Protein AF-A0A267H692-F1 (afdb_monomer_lite)

Organism: NCBI:txid282301

Radius of gyration: 25.02 Å; chains: 1; bounding box: 49×43×71 Å

pLDDT: mean 72.79, std 19.17, range [30.19, 97.0]

InterPro domains:
  IPR037059 Rel homology domain (RHD), DNA-binding domain superfamily [G3DSA:2.60.40.340] (1-75)

Foldseek 3Di:
DDADDDDLVRVVVVVVVCVVVCVPPQDLVNDPDPPPRDDPVNRQKDKDKDWDWDDDPNDIDTDRIDIDDIDGHPVCPQQWAFDDKPPLEDALQWDKMKTFTPGQDDDDQVFKWKWKWFCQVVDNDIDIDTWRFDDDDRGMTMTTDHRRLVRDAQAKTKIWIFIHTPDPDDPPNPTDTDIHIHHGDDPPPDPDDDDDDDDDDDDDDD

Secondary structure (DSSP, 8-state):
-------HHHHHHHHHHHHHHHTTSPPTTS---------GGGSSEE--EE--EEEETTEEEEPPPEEPPPEE-TT------EEEEE-SEE-TT-EEEEEEE--SSPPPGGGEEEEEEEE-TTSS-EEEEEEEEEEEETTEEEEEEPP-TTT--SS-EEEEEEEEESSPPPTT---PPEEEEEPPPP--------------------

Structure (mmCIF, N/CA/C/O backbone):
data_AF-A0A267H692-F1
#
_entry.id   AF-A0A267H692-F1
#
loop_
_atom_site.group_PDB
_atom_site.id
_atom_site.type_symbol
_atom_site.label_atom_id
_atom_site.label_alt_id
_atom_site.label_comp_id
_atom_site.label_asym_id
_atom_site.label_entity_id
_atom_site.label_seq_id
_atom_site.pdbx_PDB_ins_code
_atom_site.Cartn_x
_atom_site.Cartn_y
_atom_site.Cartn_z
_atom_site.occupancy
_atom_site.B_iso_or_equiv
_atom_site.auth_seq_id
_atom_site.auth_comp_id
_atom_site.auth_asym_id
_atom_site.auth_atom_id
_atom_site.pdbx_PDB_model_num
ATOM 1 N N . LEU A 1 1 ? 20.624 -3.160 -4.029 1.00 38.75 1 LEU A N 1
ATOM 2 C CA . LEU A 1 1 ? 20.091 -1.779 -4.023 1.00 38.75 1 LEU A CA 1
ATOM 3 C C . LEU A 1 1 ? 20.511 -1.115 -5.332 1.00 38.75 1 LEU A C 1
ATOM 5 O O . LEU A 1 1 ? 21.706 -1.084 -5.595 1.00 38.75 1 LEU A O 1
ATOM 9 N N . LEU A 1 2 ? 19.576 -0.657 -6.167 1.00 42.09 2 LEU A N 1
ATOM 10 C CA . LEU A 1 2 ? 19.895 0.156 -7.349 1.00 42.09 2 LEU A CA 1
ATOM 11 C C . LEU A 1 2 ? 19.884 1.625 -6.916 1.00 42.09 2 LEU A C 1
ATOM 13 O O . LEU A 1 2 ? 18.884 2.084 -6.376 1.00 42.09 2 LEU A O 1
ATOM 17 N N . GLN A 1 3 ? 20.992 2.343 -7.097 1.00 43.84 3 GLN A N 1
ATOM 18 C CA . GLN A 1 3 ? 21.096 3.755 -6.728 1.00 43.84 3 GLN A CA 1
ATOM 19 C C . GLN A 1 3 ? 21.284 4.598 -7.990 1.00 43.84 3 GLN A C 1
ATOM 21 O O . GLN A 1 3 ? 22.359 4.610 -8.588 1.00 43.84 3 GLN A O 1
ATOM 26 N N . CYS A 1 4 ? 20.242 5.322 -8.393 1.00 51.75 4 CYS A N 1
ATOM 27 C CA . CYS A 1 4 ? 20.306 6.257 -9.511 1.00 51.75 4 CYS A CA 1
ATOM 28 C C . CYS A 1 4 ? 20.846 7.604 -9.006 1.00 51.75 4 CYS A C 1
ATOM 30 O O . CYS A 1 4 ? 20.108 8.470 -8.547 1.00 51.75 4 CYS A O 1
ATOM 32 N N . LYS A 1 5 ? 22.169 7.790 -9.030 1.00 54.69 5 LYS A N 1
ATOM 33 C CA . LYS A 1 5 ? 22.793 9.111 -8.857 1.00 54.69 5 LYS A CA 1
ATOM 34 C C . LYS A 1 5 ? 23.634 9.423 -10.083 1.00 54.69 5 LYS A C 1
ATOM 36 O O . LYS A 1 5 ? 24.757 8.947 -10.193 1.00 54.69 5 LYS A O 1
ATOM 41 N N . THR A 1 6 ? 23.114 10.259 -10.966 1.00 59.62 6 THR A N 1
ATOM 42 C CA . THR A 1 6 ? 23.888 10.847 -12.058 1.00 59.62 6 THR A CA 1
ATOM 43 C C . THR A 1 6 ? 23.605 12.347 -12.090 1.00 59.62 6 THR A C 1
ATOM 45 O O . THR A 1 6 ? 22.453 12.775 -12.061 1.00 59.62 6 THR A O 1
ATOM 48 N N . SER A 1 7 ? 24.662 13.163 -12.046 1.00 65.62 7 SER A N 1
ATOM 49 C CA . SER A 1 7 ? 24.570 14.606 -12.298 1.00 65.62 7 SER A CA 1
ATOM 50 C C . SER A 1 7 ? 24.053 14.854 -13.721 1.00 65.62 7 SER A C 1
ATOM 52 O O . SER A 1 7 ? 24.128 13.959 -14.561 1.00 65.62 7 SER A O 1
ATOM 54 N N . SER A 1 8 ? 23.552 16.061 -14.017 1.00 66.25 8 SER A N 1
ATOM 55 C CA . SER A 1 8 ? 23.087 16.420 -15.372 1.00 66.25 8 SER A CA 1
ATOM 56 C C . SER A 1 8 ? 24.107 16.046 -16.455 1.00 66.25 8 SER A C 1
ATOM 58 O O . SER A 1 8 ? 23.741 15.473 -17.479 1.00 66.25 8 SER A O 1
ATOM 60 N N . ASP A 1 9 ? 25.391 16.285 -16.188 1.00 69.38 9 ASP A N 1
ATOM 61 C CA . ASP A 1 9 ? 26.483 15.978 -17.114 1.00 69.38 9 ASP A CA 1
ATOM 62 C C . ASP A 1 9 ? 26.710 14.467 -17.265 1.00 69.38 9 ASP A C 1
ATOM 64 O O . ASP A 1 9 ? 26.843 13.968 -18.381 1.00 69.38 9 ASP A O 1
ATOM 68 N N . ALA A 1 10 ? 26.647 13.709 -16.164 1.00 73.94 10 ALA A N 1
ATOM 69 C CA . ALA A 1 10 ? 26.758 12.251 -16.198 1.00 73.94 10 ALA A CA 1
ATOM 70 C C . ALA A 1 10 ? 25.575 11.589 -16.927 1.00 73.94 10 ALA A C 1
ATOM 72 O O . ALA A 1 10 ? 25.735 10.533 -17.535 1.00 73.94 10 ALA A O 1
ATOM 73 N N . ILE A 1 11 ? 24.386 12.201 -16.896 1.00 73.00 11 ILE A N 1
ATOM 74 C CA . ILE A 1 11 ? 23.226 11.738 -17.670 1.00 73.00 11 ILE A CA 1
ATOM 75 C C . ILE A 1 11 ? 23.483 11.923 -19.159 1.00 73.00 11 ILE A C 1
ATOM 77 O O . ILE A 1 11 ? 23.249 10.993 -19.922 1.00 73.00 11 ILE A O 1
ATOM 81 N N . GLN A 1 12 ? 23.983 13.089 -19.579 1.00 72.88 12 GLN A N 1
ATOM 82 C CA . GLN A 1 12 ? 24.306 13.328 -20.989 1.00 72.88 12 GLN A CA 1
ATOM 83 C C . GLN A 1 12 ? 25.402 12.374 -21.478 1.00 72.88 12 GLN A C 1
ATOM 85 O O . GLN A 1 12 ? 25.277 11.799 -22.558 1.00 72.88 12 GLN A O 1
ATOM 90 N N . GLU A 1 13 ? 26.428 12.125 -20.661 1.00 77.69 13 GLU A N 1
ATOM 91 C CA . GLU A 1 13 ? 27.475 11.152 -20.981 1.00 77.69 13 GLU A CA 1
ATOM 92 C C . GLU A 1 13 ? 26.920 9.721 -21.089 1.00 77.69 13 GLU A C 1
ATOM 94 O O . GLU A 1 13 ? 27.241 8.999 -22.033 1.00 77.69 13 GLU A O 1
ATOM 99 N N . ALA A 1 14 ? 26.047 9.310 -20.165 1.00 74.94 14 ALA A N 1
ATOM 100 C CA . ALA A 1 14 ? 25.409 7.995 -20.199 1.00 74.94 14 ALA A CA 1
ATOM 101 C C . ALA A 1 14 ? 24.466 7.830 -21.403 1.00 74.94 14 ALA A C 1
ATOM 103 O O . ALA A 1 14 ? 24.412 6.751 -21.992 1.00 74.94 14 ALA A O 1
ATOM 104 N N . LEU A 1 15 ? 23.751 8.888 -21.796 1.00 73.81 15 LEU A N 1
ATOM 105 C CA . LEU A 1 15 ? 22.909 8.891 -22.995 1.00 73.81 15 LEU A CA 1
ATOM 106 C C . LEU A 1 15 ? 23.745 8.764 -24.262 1.00 73.81 15 LEU A C 1
ATOM 108 O O . LEU A 1 15 ? 23.398 7.960 -25.123 1.00 73.81 15 LEU A O 1
ATOM 112 N N . LYS A 1 16 ? 24.867 9.484 -24.339 1.00 74.12 16 LYS A N 1
ATOM 113 C CA . LYS A 1 16 ? 25.800 9.383 -25.462 1.00 74.12 16 LYS A CA 1
ATOM 114 C C . LYS A 1 16 ? 26.394 7.976 -25.570 1.00 74.12 16 LYS A C 1
ATOM 116 O O . LYS A 1 16 ? 26.331 7.374 -26.635 1.00 74.12 16 LYS A O 1
ATOM 121 N N . LYS A 1 17 ? 26.867 7.401 -24.455 1.00 76.75 17 LYS A N 1
ATOM 122 C CA . LYS A 1 17 ? 27.352 6.007 -24.412 1.00 76.75 17 LYS A CA 1
ATOM 123 C C . LYS A 1 17 ? 26.275 5.013 -24.835 1.00 76.75 17 LYS A C 1
ATOM 125 O O . LYS A 1 17 ? 26.570 4.060 -25.547 1.00 76.75 17 LYS A O 1
ATOM 130 N N . ARG A 1 18 ? 25.026 5.225 -24.408 1.00 72.12 18 ARG A N 1
ATOM 131 C CA . ARG A 1 18 ? 23.893 4.397 -24.829 1.00 72.12 18 ARG A CA 1
ATOM 132 C C . ARG A 1 18 ? 23.657 4.518 -26.330 1.00 72.12 18 ARG A C 1
ATOM 134 O O . ARG A 1 18 ? 23.485 3.494 -26.966 1.00 72.12 18 ARG A O 1
ATOM 141 N N . GLU A 1 19 ? 23.642 5.719 -26.895 1.00 70.19 19 GLU A N 1
ATOM 142 C CA . GLU A 1 19 ? 23.457 5.922 -28.337 1.00 70.19 19 GLU A CA 1
ATOM 143 C C . GLU A 1 19 ? 24.567 5.243 -29.152 1.00 70.19 19 GLU A C 1
ATOM 145 O O . GLU A 1 19 ? 24.272 4.529 -30.106 1.00 70.19 19 GLU A O 1
ATOM 150 N N . GLU A 1 20 ? 25.822 5.371 -28.714 1.00 71.12 20 GLU A N 1
ATOM 151 C CA . GLU A 1 20 ? 26.984 4.710 -29.321 1.00 71.12 20 GLU A CA 1
ATOM 152 C C . GLU A 1 20 ? 26.897 3.174 -29.236 1.00 71.12 20 GLU A C 1
ATOM 154 O O . GLU A 1 20 ? 27.173 2.488 -30.215 1.00 71.12 20 GLU A O 1
ATOM 159 N N . GLN A 1 21 ? 26.470 2.617 -28.096 1.00 66.50 21 GLN A N 1
ATOM 160 C CA . GLN A 1 21 ? 26.324 1.164 -27.902 1.00 66.50 21 GLN A CA 1
ATOM 161 C C . GLN A 1 21 ? 25.075 0.573 -28.565 1.00 66.50 21 GLN A C 1
ATOM 163 O O . GLN A 1 21 ? 25.036 -0.618 -28.866 1.00 66.50 21 GLN A O 1
ATOM 168 N N . VAL A 1 22 ? 24.036 1.386 -28.756 1.00 60.69 22 VAL A N 1
ATOM 169 C CA . VAL A 1 22 ? 22.746 0.985 -29.332 1.00 60.69 22 VAL A CA 1
ATOM 170 C C . VAL A 1 22 ? 22.728 1.197 -30.853 1.00 60.69 22 VAL A C 1
ATOM 172 O O . VAL A 1 22 ? 21.744 0.826 -31.490 1.00 60.69 22 VAL A O 1
ATOM 175 N N . GLN A 1 23 ? 23.813 1.690 -31.475 1.00 47.44 23 GLN A N 1
ATOM 176 C CA . GLN A 1 23 ? 23.996 1.646 -32.933 1.00 47.44 23 GLN A CA 1
ATOM 177 C C . GLN A 1 23 ? 23.889 0.195 -33.445 1.00 47.44 23 GLN A C 1
ATOM 179 O O . GLN A 1 23 ? 24.856 -0.559 -33.457 1.00 47.44 23 GLN A O 1
ATOM 184 N N . GLY A 1 24 ? 22.679 -0.199 -33.852 1.00 47.44 24 GLY A N 1
ATOM 185 C CA . GLY A 1 24 ? 22.343 -1.532 -34.365 1.00 47.44 24 GLY A CA 1
ATOM 186 C C . GLY A 1 24 ? 21.237 -2.266 -33.597 1.00 47.44 24 GLY A C 1
ATOM 187 O O . GLY A 1 24 ? 20.607 -3.156 -34.161 1.00 47.44 24 GLY A O 1
ATOM 188 N N . CYS A 1 25 ? 20.931 -1.872 -32.357 1.00 44.50 25 CYS A N 1
ATOM 189 C CA . CYS A 1 25 ? 19.831 -2.446 -31.581 1.00 44.50 25 CYS A CA 1
ATOM 190 C C . CYS A 1 25 ? 18.626 -1.505 -31.635 1.00 44.50 25 CYS A C 1
ATOM 192 O O . CYS A 1 25 ? 18.684 -0.376 -31.155 1.00 44.50 25 CYS A O 1
ATOM 194 N N . LEU A 1 26 ? 17.515 -1.965 -32.214 1.00 52.31 26 LEU A N 1
ATOM 195 C CA . LEU A 1 26 ? 16.246 -1.240 -32.159 1.00 52.31 26 LEU A CA 1
ATOM 196 C C . LEU A 1 26 ? 15.943 -0.884 -30.699 1.00 52.31 26 LEU A C 1
ATOM 198 O O . LEU A 1 26 ? 15.904 -1.769 -29.840 1.00 52.31 26 LEU A O 1
ATOM 202 N N . LEU A 1 27 ? 15.709 0.404 -30.412 1.00 56.62 27 LEU A N 1
ATOM 203 C CA . LEU A 1 27 ? 15.063 0.779 -29.157 1.00 56.62 27 LEU A CA 1
ATOM 204 C C . LEU A 1 27 ? 13.803 -0.084 -29.029 1.00 56.62 27 LEU A C 1
ATOM 206 O O . LEU A 1 27 ? 13.135 -0.289 -30.043 1.00 56.62 27 LEU A O 1
ATOM 210 N N . PRO A 1 28 ? 13.444 -0.573 -27.833 1.00 55.34 28 PRO A N 1
ATOM 211 C CA . PRO A 1 28 ? 12.366 -1.549 -27.698 1.00 55.34 28 PRO A CA 1
ATOM 212 C C . PRO A 1 28 ? 11.058 -1.133 -28.394 1.00 55.34 28 PRO A C 1
ATOM 214 O O . PRO A 1 28 ? 10.337 -1.965 -28.922 1.00 55.34 28 PRO A O 1
ATOM 217 N N . ASN A 1 29 ? 10.788 0.167 -28.513 1.00 54.69 29 ASN A N 1
ATOM 218 C CA . ASN A 1 29 ? 9.579 0.665 -29.169 1.00 54.69 29 ASN A CA 1
ATOM 219 C C . ASN A 1 29 ? 9.700 0.894 -30.685 1.00 54.69 29 ASN A C 1
ATOM 221 O O . ASN A 1 29 ? 8.766 1.435 -31.266 1.00 54.69 29 ASN A O 1
ATOM 225 N N . GLY A 1 30 ? 10.832 0.584 -31.326 1.00 49.59 30 GLY A N 1
ATOM 226 C CA . GLY A 1 30 ? 11.089 0.830 -32.756 1.00 49.59 30 GLY A CA 1
ATOM 227 C C . GLY A 1 30 ? 11.048 2.305 -33.184 1.00 49.59 30 GLY A C 1
ATOM 228 O O . GLY A 1 30 ? 11.336 2.634 -34.330 1.00 49.59 30 GLY A O 1
ATOM 229 N N . LEU A 1 31 ? 10.698 3.211 -32.271 1.00 47.56 31 LEU A N 1
ATOM 230 C CA . LEU A 1 31 ? 10.626 4.637 -32.508 1.00 47.56 31 LEU A CA 1
ATOM 231 C C . LEU A 1 31 ? 11.992 5.241 -32.197 1.00 47.56 31 LEU A C 1
ATOM 233 O O . LEU A 1 31 ? 12.393 5.314 -31.033 1.00 47.56 31 LEU A O 1
ATOM 237 N N . ASN A 1 32 ? 12.656 5.745 -33.236 1.00 46.66 32 ASN A N 1
ATOM 238 C CA . ASN A 1 32 ? 13.653 6.807 -33.115 1.00 46.66 32 ASN A CA 1
ATOM 239 C C . ASN A 1 32 ? 12.935 8.072 -32.619 1.00 46.66 32 ASN A C 1
ATOM 241 O O . ASN A 1 32 ? 12.723 9.021 -33.372 1.00 46.66 32 ASN A O 1
ATOM 245 N N . GLN A 1 33 ? 12.454 8.065 -31.373 1.00 48.00 33 GLN A N 1
ATOM 246 C CA . GLN A 1 33 ? 11.973 9.294 -30.763 1.00 48.00 33 GLN A CA 1
ATOM 247 C C . GLN A 1 33 ? 13.191 10.196 -30.567 1.00 48.00 33 GLN A C 1
ATOM 249 O O . GLN A 1 33 ? 14.226 9.706 -30.101 1.00 48.00 33 GLN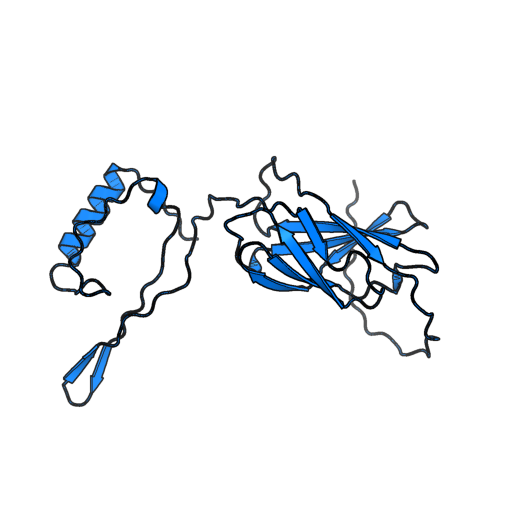 A O 1
ATOM 254 N N . PRO A 1 34 ? 13.102 11.490 -30.924 1.00 49.19 34 PRO A N 1
ATOM 255 C CA . PRO A 1 34 ? 14.180 12.429 -30.648 1.00 49.19 34 PRO A CA 1
ATOM 256 C C . PRO A 1 34 ? 14.528 12.320 -29.169 1.00 49.19 34 PRO A C 1
ATOM 258 O O . PRO A 1 34 ? 13.605 12.250 -28.354 1.00 49.19 34 PRO A O 1
ATOM 261 N N . ALA A 1 35 ? 15.829 12.254 -28.855 1.00 53.31 35 ALA A N 1
ATOM 262 C CA . ALA A 1 35 ? 16.357 12.045 -27.509 1.00 53.31 35 ALA A CA 1
ATOM 263 C C . ALA A 1 35 ? 15.493 12.787 -26.487 1.00 53.31 35 ALA A C 1
ATOM 265 O O . ALA A 1 35 ? 15.532 14.018 -26.386 1.00 53.31 35 ALA A O 1
ATOM 266 N N . GLN A 1 36 ? 14.627 12.039 -25.797 1.00 53.50 36 GLN A N 1
ATOM 267 C CA . GLN A 1 36 ? 13.699 12.624 -24.850 1.00 53.50 36 GLN A CA 1
ATOM 268 C C . GLN A 1 36 ? 14.580 13.303 -23.805 1.00 53.50 36 GLN A C 1
ATOM 270 O O . GLN A 1 36 ? 15.422 12.646 -23.195 1.00 53.50 36 GLN A O 1
ATOM 275 N N . LYS A 1 37 ? 14.486 14.632 -23.671 1.00 54.47 37 LYS A N 1
ATOM 276 C CA . LYS A 1 37 ? 15.356 15.368 -22.748 1.00 54.47 37 LYS A CA 1
ATOM 277 C C . LYS A 1 37 ? 15.066 14.870 -21.333 1.00 54.47 37 LYS A C 1
ATOM 279 O O . LYS A 1 37 ? 14.055 15.239 -20.737 1.00 54.47 37 LYS A O 1
ATOM 284 N N . TYR A 1 38 ? 15.943 14.016 -20.811 1.00 56.78 38 TYR A N 1
ATOM 285 C CA . TYR A 1 38 ? 15.923 13.592 -19.420 1.00 56.78 38 TYR A CA 1
ATOM 286 C C . TYR A 1 38 ? 16.253 14.821 -18.575 1.00 56.78 38 TYR A C 1
ATOM 288 O O . TYR A 1 38 ? 17.401 15.242 -18.476 1.00 56.78 38 TYR A O 1
ATOM 296 N N . ASN A 1 39 ? 15.219 15.460 -18.036 1.00 53.47 39 ASN A N 1
ATOM 297 C CA . ASN A 1 39 ? 15.365 16.505 -17.034 1.00 53.47 39 ASN A CA 1
ATOM 298 C C . ASN A 1 39 ? 15.325 15.862 -15.640 1.00 53.47 39 ASN A C 1
ATOM 300 O O . ASN A 1 39 ? 14.891 14.719 -15.488 1.00 53.47 39 ASN A O 1
ATOM 304 N N . GLY A 1 40 ? 15.757 16.593 -14.609 1.00 53.16 40 GLY A N 1
ATOM 305 C CA . GLY A 1 40 ? 15.825 16.071 -13.238 1.00 53.16 40 GLY A CA 1
ATOM 306 C C . GLY A 1 40 ? 14.511 15.480 -12.698 1.00 53.16 40 GLY A C 1
ATOM 307 O O . GLY A 1 40 ? 14.553 14.695 -11.760 1.00 53.16 40 GLY A O 1
ATOM 308 N N . ARG A 1 41 ? 13.355 15.789 -13.311 1.00 53.94 41 ARG A N 1
ATOM 309 C CA . ARG A 1 41 ? 12.042 15.225 -12.946 1.00 53.94 41 ARG A CA 1
ATOM 310 C C . ARG A 1 41 ? 11.832 13.782 -13.427 1.00 53.94 41 ARG A C 1
ATOM 312 O O . ARG A 1 41 ? 11.019 13.079 -12.845 1.00 53.94 41 ARG A O 1
ATOM 319 N N . ASN A 1 42 ? 12.560 13.326 -14.449 1.00 57.16 42 ASN A N 1
ATOM 320 C CA . ASN A 1 42 ? 12.367 12.007 -15.072 1.00 57.16 42 ASN A CA 1
ATOM 321 C C . ASN A 1 42 ? 13.339 10.926 -14.561 1.00 57.16 42 ASN A C 1
ATOM 323 O O . ASN A 1 42 ? 13.309 9.804 -15.055 1.00 57.16 42 ASN A O 1
ATOM 327 N N . LEU A 1 43 ? 14.213 11.249 -13.602 1.00 69.81 43 LEU A N 1
ATOM 328 C CA . LEU A 1 43 ? 15.221 10.319 -13.064 1.00 69.81 43 LEU A CA 1
ATOM 329 C C . LEU A 1 43 ? 14.777 9.609 -11.785 1.00 69.81 43 LEU A C 1
ATOM 331 O O . LEU A 1 43 ? 15.434 8.667 -11.355 1.00 69.81 43 LEU A O 1
ATOM 335 N N . GLY A 1 44 ? 13.678 10.061 -11.178 1.00 66.31 44 GLY A N 1
ATOM 336 C CA . GLY A 1 44 ? 13.127 9.467 -9.959 1.00 66.31 44 GLY A CA 1
ATOM 337 C C . GLY A 1 44 ? 12.433 8.125 -10.193 1.00 66.31 44 GLY A C 1
ATOM 338 O O . GLY A 1 44 ? 11.936 7.530 -9.246 1.00 66.31 44 GLY A O 1
ATOM 339 N N . SER A 1 45 ? 12.363 7.638 -11.438 1.00 71.75 45 SER A N 1
ATOM 340 C CA . SER A 1 45 ? 11.801 6.322 -11.732 1.00 71.75 45 SER A CA 1
ATOM 341 C C . SER A 1 45 ? 12.323 5.714 -13.032 1.00 71.75 45 SER A C 1
ATOM 343 O O . SER A 1 45 ? 12.765 6.420 -13.937 1.00 71.75 45 SER A O 1
ATOM 345 N N . ILE A 1 46 ? 12.239 4.388 -13.129 1.00 76.38 46 ILE A N 1
ATOM 346 C CA . ILE A 1 46 ? 12.583 3.594 -14.309 1.00 76.38 46 ILE A CA 1
ATOM 347 C C . ILE A 1 46 ? 11.508 2.532 -14.577 1.00 76.38 46 ILE A C 1
ATOM 349 O O . ILE A 1 46 ? 10.688 2.211 -13.718 1.00 76.38 46 ILE A O 1
ATOM 353 N N . ARG A 1 47 ? 11.533 1.946 -15.775 1.00 79.06 47 ARG A N 1
ATOM 354 C CA . ARG A 1 47 ? 10.879 0.668 -16.084 1.00 79.06 47 ARG A CA 1
ATOM 355 C C . ARG A 1 47 ? 11.916 -0.261 -16.690 1.00 79.06 47 ARG A C 1
ATOM 357 O O . ARG A 1 47 ? 12.758 0.187 -17.468 1.00 79.06 47 ARG A O 1
ATOM 364 N N . LEU A 1 48 ? 11.838 -1.541 -16.358 1.00 82.56 48 LEU A N 1
ATOM 365 C CA . LEU A 1 48 ? 12.600 -2.571 -17.046 1.00 82.56 48 LEU A CA 1
ATOM 366 C C . LEU A 1 48 ? 11.883 -2.928 -18.345 1.00 82.56 48 LEU A C 1
ATOM 368 O O . LEU A 1 48 ? 10.651 -2.957 -18.395 1.00 82.56 48 LEU A O 1
ATOM 372 N N . VAL A 1 49 ? 12.666 -3.191 -19.388 1.00 82.88 49 VAL A N 1
ATOM 373 C CA . VAL A 1 49 ? 12.154 -3.653 -20.676 1.00 82.88 49 VAL A CA 1
ATOM 374 C C . VAL A 1 49 ? 12.746 -5.018 -20.968 1.00 82.88 49 VAL A C 1
ATOM 376 O O . VAL A 1 49 ? 13.965 -5.179 -20.973 1.00 82.88 49 VAL A O 1
ATOM 379 N N . PHE A 1 50 ? 11.879 -5.993 -21.209 1.00 83.00 50 PHE A N 1
ATOM 380 C CA . PHE A 1 50 ? 12.251 -7.358 -21.541 1.00 83.00 50 PHE A CA 1
ATOM 381 C C . PHE A 1 50 ? 12.079 -7.554 -23.044 1.00 83.00 50 PHE A C 1
ATOM 383 O O . PHE A 1 50 ? 10.955 -7.581 -23.545 1.00 83.00 50 PHE A O 1
ATOM 390 N N . GLN A 1 51 ? 13.198 -7.667 -23.757 1.00 81.38 51 GLN A N 1
ATOM 391 C CA . GLN A 1 51 ? 13.232 -8.000 -25.176 1.00 81.38 51 GLN A CA 1
ATOM 392 C C . GLN A 1 51 ? 13.677 -9.451 -25.316 1.00 81.38 51 GLN A C 1
ATOM 394 O O . GLN A 1 51 ? 14.813 -9.799 -24.996 1.00 81.38 51 GLN A O 1
ATOM 399 N N . LEU A 1 52 ? 12.756 -10.303 -25.754 1.00 84.75 52 LEU A N 1
ATOM 400 C CA . LEU A 1 52 ? 12.994 -11.730 -25.911 1.00 84.75 52 LEU A CA 1
ATOM 401 C C . LEU A 1 52 ? 13.187 -12.041 -27.391 1.00 84.75 52 LEU A C 1
ATOM 403 O O . LEU A 1 52 ? 12.429 -11.569 -28.240 1.00 84.75 52 LEU A O 1
ATOM 407 N N . SER A 1 53 ? 14.194 -12.852 -27.689 1.00 86.62 53 SER A N 1
ATOM 408 C CA . SER A 1 53 ? 14.384 -13.425 -29.016 1.00 86.62 53 SER A CA 1
ATOM 409 C C . SER A 1 53 ? 14.651 -14.915 -28.894 1.00 86.62 53 SER A C 1
ATOM 411 O O . SER A 1 53 ? 15.212 -15.366 -27.893 1.00 86.62 53 SER A O 1
ATOM 413 N N . PHE A 1 54 ? 14.199 -15.675 -29.881 1.00 89.06 54 PHE A N 1
ATOM 414 C CA . PHE A 1 54 ? 14.430 -17.110 -29.964 1.00 89.06 54 PHE A CA 1
ATOM 415 C C . PHE A 1 54 ? 14.719 -17.496 -31.407 1.00 89.06 54 PHE A C 1
ATOM 417 O O . PHE A 1 54 ? 14.239 -16.847 -32.335 1.00 89.06 54 PHE A O 1
ATOM 424 N N . SER A 1 55 ? 15.494 -18.558 -31.589 1.00 91.75 55 SER A N 1
ATOM 425 C CA . SER A 1 55 ? 15.795 -19.083 -32.914 1.00 91.75 55 SER A CA 1
ATOM 426 C C . SER A 1 55 ? 15.026 -20.373 -33.145 1.00 91.75 55 SER A C 1
ATOM 428 O O . SER A 1 55 ? 15.094 -21.274 -32.311 1.00 91.75 55 SER A O 1
ATOM 430 N N . ASP A 1 56 ? 14.333 -20.472 -34.273 1.00 90.44 56 ASP A N 1
ATOM 431 C CA . ASP A 1 56 ? 13.682 -21.702 -34.722 1.00 90.44 56 ASP A CA 1
ATOM 432 C C . ASP A 1 56 ? 13.985 -21.935 -36.205 1.00 90.44 56 ASP A C 1
ATOM 434 O O . ASP A 1 56 ? 13.921 -21.015 -37.019 1.00 90.44 56 ASP A O 1
ATOM 438 N N . ASN A 1 57 ? 14.385 -23.159 -36.555 1.00 87.56 57 ASN A N 1
ATOM 439 C CA . ASN A 1 57 ? 14.736 -23.566 -37.923 1.00 87.56 57 ASN A CA 1
ATOM 440 C C . ASN A 1 57 ? 15.688 -22.602 -38.667 1.00 87.56 57 ASN A C 1
ATOM 442 O O . ASN A 1 57 ? 15.559 -22.385 -39.869 1.00 87.56 57 ASN A O 1
ATOM 446 N N . GLY A 1 58 ? 16.649 -22.010 -37.951 1.00 87.00 58 GLY A N 1
ATOM 447 C CA . GLY A 1 58 ? 17.616 -21.060 -38.516 1.00 87.00 58 GLY A CA 1
ATOM 448 C C . GLY A 1 58 ? 17.101 -19.623 -38.674 1.00 87.00 58 GLY A C 1
ATOM 449 O O . GLY A 1 58 ? 17.869 -18.752 -39.079 1.00 87.00 58 GLY A O 1
ATOM 450 N N . TYR A 1 59 ? 15.847 -19.348 -38.311 1.00 84.12 59 TYR A N 1
ATOM 451 C CA . TYR A 1 59 ? 15.275 -18.005 -38.263 1.00 84.12 59 TYR A CA 1
ATOM 452 C C . TYR A 1 59 ? 15.337 -17.439 -36.848 1.00 84.12 59 TYR A C 1
ATOM 454 O O . TYR A 1 59 ? 15.074 -18.145 -35.879 1.00 84.12 59 TYR A O 1
ATOM 462 N N . CYS A 1 60 ? 15.663 -16.150 -36.730 1.00 87.06 60 CYS A N 1
ATOM 463 C CA . CYS A 1 60 ? 15.607 -15.423 -35.465 1.00 87.06 60 CYS A CA 1
ATOM 464 C C . CYS A 1 60 ? 14.260 -14.705 -35.347 1.00 87.06 60 CYS A C 1
ATOM 466 O O . CYS A 1 60 ? 13.908 -13.873 -36.187 1.00 87.06 60 CYS A O 1
ATOM 468 N N . HIS A 1 61 ? 13.516 -15.018 -34.297 1.00 83.56 61 HIS A N 1
ATOM 469 C CA . HIS A 1 61 ? 12.241 -14.408 -33.968 1.00 83.56 61 HIS A CA 1
ATOM 470 C C . HIS A 1 61 ? 12.428 -13.419 -32.824 1.00 83.56 61 HIS A C 1
ATOM 472 O O . HIS A 1 61 ? 13.032 -13.740 -31.802 1.00 83.56 61 HIS A O 1
ATOM 478 N N . TYR A 1 62 ? 11.858 -12.226 -32.974 1.00 83.31 62 TYR A N 1
ATOM 479 C CA . TYR A 1 62 ? 11.866 -11.185 -31.952 1.00 83.31 62 TYR A CA 1
ATOM 480 C C . TYR A 1 62 ? 10.450 -11.002 -31.422 1.00 83.31 62 TYR A C 1
ATOM 482 O O . TYR A 1 62 ? 9.528 -10.706 -32.184 1.00 83.31 62 TYR A O 1
ATOM 490 N N . LEU A 1 63 ? 10.270 -11.188 -30.118 1.00 83.12 63 LEU A N 1
ATOM 491 C CA . LEU A 1 63 ? 8.998 -10.919 -29.464 1.00 83.12 63 LEU A CA 1
ATOM 492 C C . LEU A 1 63 ? 8.838 -9.422 -29.206 1.00 83.12 63 LEU A C 1
ATOM 494 O O . LEU A 1 63 ? 9.815 -8.681 -29.066 1.00 83.12 63 LEU A O 1
ATOM 498 N N . GLN A 1 64 ? 7.581 -8.986 -29.115 1.00 79.44 64 GLN A N 1
ATOM 499 C CA . GLN A 1 64 ? 7.277 -7.626 -28.688 1.00 79.44 64 GLN A CA 1
ATOM 500 C C . GLN A 1 64 ? 7.834 -7.383 -27.275 1.00 79.44 64 GLN A C 1
ATOM 502 O O . GLN A 1 64 ? 7.724 -8.265 -26.418 1.00 79.44 64 GLN A O 1
ATOM 507 N N . PRO A 1 65 ? 8.427 -6.207 -27.010 1.00 81.19 65 PRO A N 1
ATOM 508 C CA . PRO A 1 65 ? 8.975 -5.920 -25.698 1.00 81.19 65 PRO A CA 1
ATOM 509 C C . PRO A 1 65 ? 7.891 -5.807 -24.632 1.00 81.19 65 PRO A C 1
ATOM 511 O O . PRO A 1 65 ? 6.837 -5.206 -24.841 1.00 81.19 65 PRO A O 1
ATOM 514 N N . ILE A 1 66 ? 8.202 -6.342 -23.455 1.00 82.81 66 ILE A N 1
ATOM 515 C CA . ILE A 1 66 ? 7.336 -6.300 -22.278 1.00 82.81 66 ILE A CA 1
ATOM 516 C C . ILE A 1 66 ? 7.929 -5.313 -21.275 1.00 82.81 66 ILE A C 1
ATOM 518 O O . ILE A 1 66 ? 9.129 -5.338 -21.000 1.00 82.81 66 ILE A O 1
ATOM 522 N N . PHE A 1 67 ? 7.088 -4.447 -20.718 1.00 81.94 67 PHE A N 1
ATOM 523 C CA . PHE A 1 67 ? 7.489 -3.446 -19.732 1.00 81.94 67 PHE A CA 1
ATOM 524 C C . PHE A 1 67 ? 7.121 -3.898 -18.324 1.00 81.94 67 PHE A C 1
ATOM 526 O O . PHE A 1 67 ? 6.010 -4.375 -18.100 1.00 81.94 67 PHE A O 1
ATOM 533 N N . SER A 1 68 ? 8.022 -3.687 -17.365 1.00 82.00 68 SER A N 1
ATOM 534 C CA . SER A 1 68 ? 7.676 -3.804 -15.950 1.00 82.00 68 SER A CA 1
ATOM 535 C C . SER A 1 68 ? 6.766 -2.659 -15.494 1.00 82.00 68 SER A C 1
ATOM 537 O O . SER A 1 68 ? 6.624 -1.620 -16.160 1.00 82.00 68 SER A O 1
ATOM 539 N N . ASP A 1 69 ? 6.234 -2.812 -14.284 1.00 77.69 69 ASP A N 1
ATOM 540 C CA . ASP A 1 69 ? 5.731 -1.691 -13.497 1.00 77.69 69 ASP A CA 1
ATOM 541 C C . ASP A 1 69 ? 6.826 -0.637 -13.250 1.00 77.69 69 ASP A C 1
ATOM 543 O O . ASP A 1 69 ? 8.023 -0.888 -13.437 1.00 77.69 69 ASP A O 1
ATOM 547 N N . VAL A 1 70 ? 6.404 0.573 -12.874 1.00 76.06 70 VAL A N 1
ATOM 548 C CA . VAL A 1 70 ? 7.312 1.688 -12.566 1.00 76.06 70 VAL A CA 1
ATOM 549 C C . VAL A 1 70 ? 8.061 1.397 -11.268 1.00 76.06 70 VAL A C 1
ATOM 551 O O . VAL A 1 70 ? 7.440 1.131 -10.243 1.00 76.06 70 VAL A O 1
ATOM 554 N N . ILE A 1 71 ? 9.386 1.511 -11.309 1.00 75.31 71 ILE A N 1
ATOM 555 C CA . ILE A 1 71 ? 10.281 1.383 -10.158 1.00 75.31 71 ILE A CA 1
ATOM 556 C C . ILE A 1 71 ? 10.772 2.784 -9.804 1.00 75.31 71 ILE A C 1
ATOM 558 O O . ILE A 1 71 ? 11.403 3.429 -10.637 1.00 75.31 71 ILE A O 1
ATOM 562 N N . ALA A 1 72 ? 10.474 3.267 -8.601 1.00 71.75 72 ALA A N 1
ATOM 563 C CA . ALA A 1 72 ? 10.892 4.591 -8.138 1.00 71.75 72 ALA A CA 1
ATOM 564 C C . ALA A 1 72 ? 12.257 4.555 -7.420 1.00 71.75 72 ALA A C 1
ATOM 566 O O . ALA A 1 72 ? 12.661 3.513 -6.903 1.00 71.75 72 ALA A O 1
ATOM 567 N N . ASP A 1 73 ? 12.967 5.687 -7.385 1.00 67.44 73 ASP A N 1
ATOM 568 C CA . ASP A 1 73 ? 14.172 5.866 -6.564 1.00 67.44 73 ASP A CA 1
ATOM 569 C C . ASP A 1 73 ? 13.801 5.812 -5.072 1.00 67.44 73 ASP A C 1
ATOM 571 O O . ASP A 1 73 ? 12.864 6.468 -4.619 1.00 67.44 73 ASP A O 1
ATOM 575 N N . ILE A 1 74 ? 14.588 5.065 -4.294 1.00 60.25 74 ILE A N 1
ATOM 576 C CA . ILE A 1 74 ? 14.417 4.875 -2.848 1.00 60.25 74 ILE A CA 1
ATOM 577 C C . ILE A 1 74 ? 14.534 6.183 -2.050 1.00 60.25 74 ILE A C 1
ATOM 579 O O . ILE A 1 74 ? 14.102 6.253 -0.903 1.00 60.25 74 ILE A O 1
ATOM 583 N N . LYS A 1 75 ? 15.135 7.228 -2.633 1.00 57.28 75 LYS A N 1
ATOM 584 C CA . LYS A 1 75 ? 15.238 8.544 -1.987 1.00 57.28 75 LYS A CA 1
ATOM 585 C C . LYS A 1 75 ? 13.909 9.276 -1.859 1.00 57.28 75 LYS A C 1
ATOM 587 O O . LYS A 1 75 ? 13.813 10.183 -1.035 1.00 57.28 75 LYS A O 1
ATOM 592 N N . GLU A 1 76 ? 12.904 8.919 -2.651 1.00 55.91 76 GLU A N 1
ATOM 593 C CA . GLU A 1 76 ? 11.556 9.429 -2.439 1.00 55.91 76 GLU A CA 1
ATOM 594 C C . GLU A 1 76 ? 10.904 8.606 -1.326 1.00 55.91 76 GLU A C 1
ATOM 596 O O . GLU A 1 76 ? 10.159 7.663 -1.583 1.00 55.91 76 GLU A O 1
ATOM 601 N N . VAL A 1 77 ? 11.188 8.951 -0.067 1.00 56.25 77 VAL A N 1
ATOM 602 C CA . VAL A 1 77 ? 10.364 8.487 1.056 1.00 56.25 77 VAL A CA 1
ATOM 603 C C . VAL A 1 77 ? 8.962 9.045 0.826 1.00 56.25 77 VAL A C 1
ATOM 605 O O . VAL A 1 77 ? 8.697 10.230 1.032 1.00 56.25 77 VAL A O 1
ATOM 608 N N . ARG A 1 78 ? 8.061 8.205 0.318 1.00 67.19 78 ARG A N 1
ATOM 609 C CA . ARG A 1 78 ? 6.693 8.602 -0.024 1.00 67.19 78 ARG A CA 1
ATOM 610 C C . ARG A 1 78 ? 5.849 8.634 1.236 1.00 67.19 78 ARG A C 1
ATOM 612 O O . ARG A 1 78 ? 5.132 7.680 1.480 1.00 67.19 78 ARG A O 1
ATOM 619 N N . VAL A 1 79 ? 5.917 9.682 2.048 1.00 72.75 79 VAL A N 1
ATOM 620 C CA . VAL A 1 79 ? 5.096 9.784 3.273 1.00 72.75 79 VAL A CA 1
ATOM 621 C C . VAL A 1 79 ? 3.625 9.511 2.945 1.00 72.75 79 VAL A C 1
ATOM 623 O O . VAL A 1 79 ? 3.072 10.195 2.091 1.00 72.75 79 VAL A O 1
ATOM 626 N N . ILE A 1 80 ? 3.000 8.509 3.574 1.00 82.00 80 ILE A N 1
ATOM 627 C CA . ILE A 1 80 ? 1.575 8.202 3.370 1.00 82.00 80 ILE A CA 1
ATOM 628 C C . ILE A 1 80 ? 0.750 9.078 4.310 1.00 82.00 80 ILE A C 1
ATOM 630 O O . ILE A 1 80 ? 1.047 9.150 5.500 1.00 82.00 80 ILE A O 1
ATOM 634 N N . TYR A 1 81 ? -0.312 9.680 3.784 1.00 86.19 81 TYR A N 1
ATOM 635 C CA . TYR A 1 81 ? -1.261 10.513 4.515 1.00 86.19 81 TYR A CA 1
ATOM 636 C C . TYR A 1 81 ? -2.647 9.858 4.492 1.00 86.19 81 TYR A C 1
ATOM 638 O O . TYR A 1 81 ? -3.428 10.092 3.562 1.00 86.19 81 TYR A O 1
ATOM 646 N N . PRO A 1 82 ? -2.958 8.992 5.474 1.00 90.50 82 PRO A N 1
ATOM 647 C CA . PRO A 1 82 ? -4.295 8.443 5.648 1.00 90.50 82 PRO A CA 1
ATOM 648 C C . PRO A 1 82 ? -5.285 9.556 6.003 1.00 90.50 82 PRO A C 1
ATOM 650 O O . PRO A 1 82 ? -5.052 10.325 6.932 1.00 90.50 82 PRO A O 1
ATOM 653 N N . GLU A 1 83 ? -6.401 9.622 5.286 1.00 92.12 83 GLU A N 1
ATOM 654 C CA . GLU A 1 83 ? -7.427 10.656 5.466 1.00 92.12 83 GLU A CA 1
ATOM 655 C C . GLU A 1 83 ? -8.701 10.086 6.088 1.00 92.12 83 GLU A C 1
ATOM 657 O O . GLU A 1 83 ? -9.281 10.668 7.002 1.00 92.12 83 GLU A O 1
ATOM 662 N N . SER A 1 84 ? -9.138 8.919 5.613 1.00 93.62 84 SER A N 1
ATOM 663 C CA . SER A 1 84 ? -10.344 8.269 6.114 1.00 93.62 84 SER A CA 1
ATOM 664 C C . SER A 1 84 ? -10.285 6.757 5.943 1.00 93.62 84 SER A C 1
ATOM 666 O O . SER A 1 84 ? -9.458 6.222 5.204 1.00 93.62 84 SER A O 1
ATOM 668 N N . LEU A 1 85 ? -11.170 6.058 6.649 1.00 95.06 85 LEU A N 1
ATOM 669 C CA . LEU A 1 85 ? -11.356 4.621 6.512 1.00 95.06 85 LEU A CA 1
ATOM 670 C C . LEU A 1 85 ? -12.841 4.265 6.415 1.00 95.06 85 LEU A C 1
ATOM 672 O O . LEU A 1 85 ? -13.698 4.990 6.926 1.00 95.06 85 LEU A O 1
ATOM 676 N N . ASN A 1 86 ? -13.134 3.157 5.739 1.00 95.00 86 ASN A N 1
ATOM 677 C CA . ASN A 1 86 ? -14.479 2.620 5.567 1.00 95.00 86 ASN A CA 1
ATOM 678 C C . ASN A 1 86 ? -14.455 1.080 5.648 1.00 95.00 86 ASN A C 1
ATOM 680 O O . ASN A 1 86 ? -13.706 0.466 4.883 1.00 95.00 86 ASN A O 1
ATOM 684 N N . PRO A 1 87 ? -15.276 0.448 6.503 1.00 95.25 87 PRO A N 1
ATOM 685 C CA . PRO A 1 87 ? -16.137 1.057 7.527 1.00 95.25 87 PRO A CA 1
ATOM 686 C C . PRO A 1 87 ? -15.353 1.657 8.708 1.00 95.25 87 PRO A C 1
ATOM 688 O O . PRO A 1 87 ? -14.226 1.255 8.982 1.00 95.25 87 PRO A O 1
ATOM 691 N N . GLN A 1 88 ? -15.965 2.611 9.424 1.00 93.62 88 GLN A N 1
ATOM 692 C CA . GLN A 1 88 ? -15.420 3.194 10.669 1.00 93.62 88 GLN A CA 1
ATOM 693 C C . GLN A 1 88 ? -15.650 2.329 11.910 1.00 93.62 88 GLN A C 1
ATOM 695 O O . GLN A 1 88 ? -15.065 2.568 12.971 1.00 93.62 88 GLN A O 1
ATOM 700 N N . GLU A 1 89 ? -16.493 1.315 11.768 1.00 93.06 89 GLU A N 1
ATOM 701 C CA . GLU A 1 89 ? -16.855 0.379 12.816 1.00 93.06 89 GLU A CA 1
ATOM 702 C C . GLU A 1 89 ? -16.789 -1.037 12.247 1.00 93.06 89 GLU A C 1
ATOM 704 O O . GLU A 1 89 ? -17.235 -1.281 11.125 1.00 93.06 89 GLU A O 1
ATOM 709 N N . ILE A 1 90 ? -16.210 -1.968 12.998 1.00 93.56 90 ILE A N 1
ATOM 710 C CA . ILE A 1 90 ? -16.046 -3.353 12.560 1.00 93.56 90 ILE A CA 1
ATOM 711 C C . ILE A 1 90 ? -16.231 -4.316 13.728 1.00 93.56 90 ILE A C 1
ATOM 713 O O . ILE A 1 90 ? -16.061 -3.956 14.893 1.00 93.56 90 ILE A O 1
ATOM 717 N N . ALA A 1 91 ? -16.607 -5.554 13.426 1.00 91.38 91 ALA A N 1
ATOM 718 C CA . ALA A 1 91 ? -16.712 -6.590 14.437 1.00 91.38 91 ALA A CA 1
ATOM 719 C C . ALA A 1 91 ? -15.313 -7.019 14.945 1.00 91.38 91 ALA A C 1
ATOM 721 O O . ALA A 1 91 ? -14.329 -6.929 14.204 1.00 91.38 91 ALA A O 1
ATOM 722 N N . PRO A 1 92 ? -15.188 -7.511 16.194 1.00 90.38 92 PRO A N 1
ATOM 723 C CA . PRO A 1 92 ? -13.891 -7.887 16.771 1.00 90.38 92 PRO A CA 1
ATOM 724 C C . PRO A 1 92 ? -13.210 -9.061 16.073 1.00 90.38 92 PRO A C 1
ATOM 726 O O . PRO A 1 92 ? -11.993 -9.181 16.142 1.00 90.38 92 PRO A O 1
ATOM 729 N N . ASN A 1 93 ? -13.979 -9.910 15.388 1.00 90.06 93 ASN A N 1
ATOM 730 C CA . ASN A 1 93 ? -13.462 -11.019 14.583 1.00 90.06 93 ASN A CA 1
ATOM 731 C C . ASN A 1 93 ? -12.804 -10.554 13.267 1.00 90.06 93 ASN A C 1
ATOM 733 O O . ASN A 1 93 ? -12.353 -11.387 12.480 1.00 90.06 93 ASN A O 1
ATOM 737 N N . GLY A 1 94 ? -12.746 -9.242 13.027 1.00 88.69 94 GLY A N 1
ATOM 738 C CA . GLY A 1 94 ? -12.101 -8.639 11.874 1.00 88.69 94 GLY A CA 1
ATOM 739 C C . GLY A 1 94 ? -13.031 -8.504 10.669 1.00 88.69 94 GLY A C 1
ATOM 740 O O . GLY A 1 94 ? -14.252 -8.410 10.784 1.00 88.69 94 GLY A O 1
ATOM 741 N N . GLY A 1 95 ? -12.421 -8.442 9.490 1.00 92.44 95 GLY A N 1
ATOM 742 C CA . GLY A 1 95 ? -13.089 -8.186 8.215 1.00 92.44 95 GLY A CA 1
ATOM 743 C C . GLY A 1 95 ? -12.219 -7.311 7.321 1.00 92.44 95 GLY A C 1
ATOM 744 O O . GLY A 1 95 ? -11.022 -7.169 7.569 1.00 92.44 95 GLY A O 1
ATOM 745 N N . GLU A 1 96 ? -12.791 -6.736 6.271 1.00 96.62 96 GLU A N 1
ATOM 746 C CA . GLU A 1 96 ? -12.048 -5.873 5.351 1.00 96.62 96 GLU A CA 1
ATOM 747 C C . GLU A 1 96 ? -12.392 -4.403 5.570 1.00 96.62 96 GLU A C 1
ATOM 749 O O . GLU A 1 96 ? -13.557 -4.038 5.719 1.00 96.62 96 GLU A O 1
ATOM 754 N N . ILE A 1 97 ? -11.357 -3.565 5.566 1.00 96.75 97 ILE A N 1
ATOM 755 C CA . ILE A 1 97 ? -11.482 -2.111 5.553 1.00 96.75 97 ILE A CA 1
ATOM 756 C C . ILE A 1 97 ? -10.724 -1.537 4.360 1.00 96.75 97 ILE A C 1
ATOM 758 O O . ILE A 1 97 ? -9.719 -2.088 3.896 1.00 96.75 97 ILE A O 1
ATOM 762 N N . ALA A 1 98 ? -11.194 -0.389 3.898 1.00 96.75 98 ALA A N 1
ATOM 763 C CA . ALA A 1 98 ? -10.512 0.451 2.937 1.00 96.75 98 ALA A CA 1
ATOM 764 C C . ALA A 1 98 ? -9.988 1.704 3.643 1.00 96.75 98 ALA A C 1
ATOM 766 O O . ALA A 1 98 ? -10.726 2.344 4.386 1.00 96.75 98 ALA A O 1
ATOM 767 N N . ILE A 1 99 ? -8.728 2.053 3.402 1.00 95.69 99 ILE A N 1
ATOM 768 C CA . ILE A 1 99 ? -8.099 3.287 3.879 1.00 95.69 99 ILE A CA 1
ATOM 769 C C . ILE A 1 99 ? -7.866 4.182 2.667 1.00 95.69 99 ILE A C 1
ATOM 771 O O . ILE A 1 99 ? -7.179 3.775 1.728 1.00 95.69 99 ILE A O 1
ATOM 775 N N . TYR A 1 100 ? -8.437 5.381 2.695 1.00 94.25 100 TYR A N 1
ATOM 776 C CA . TYR A 1 100 ? -8.227 6.415 1.689 1.00 94.25 100 TYR A CA 1
ATOM 777 C C . TYR A 1 100 ? -7.036 7.287 2.087 1.00 94.25 100 TYR A C 1
ATOM 779 O O . TYR A 1 100 ? -6.917 7.704 3.242 1.00 94.25 100 TYR A O 1
ATOM 787 N N . CYS A 1 101 ? -6.159 7.561 1.127 1.00 90.44 101 CYS A N 1
ATOM 788 C CA . CYS A 1 101 ? -4.951 8.358 1.300 1.00 90.44 101 CYS A CA 1
ATOM 789 C C . CYS A 1 101 ? -4.913 9.493 0.271 1.00 90.44 101 CYS A C 1
ATOM 791 O O . CYS A 1 101 ? -5.236 9.280 -0.897 1.00 90.44 101 CYS A O 1
ATOM 793 N N . THR A 1 102 ? -4.440 10.677 0.663 1.00 85.44 102 THR A N 1
ATOM 794 C CA . THR A 1 102 ? -4.336 11.840 -0.247 1.00 85.44 102 THR A CA 1
ATOM 795 C C . THR A 1 102 ? -3.164 11.741 -1.231 1.00 85.44 102 THR A C 1
ATOM 797 O O . THR A 1 102 ? -3.061 12.519 -2.180 1.00 85.44 102 THR A O 1
ATOM 800 N N . ASN A 1 103 ? -2.280 10.760 -1.048 1.00 77.38 10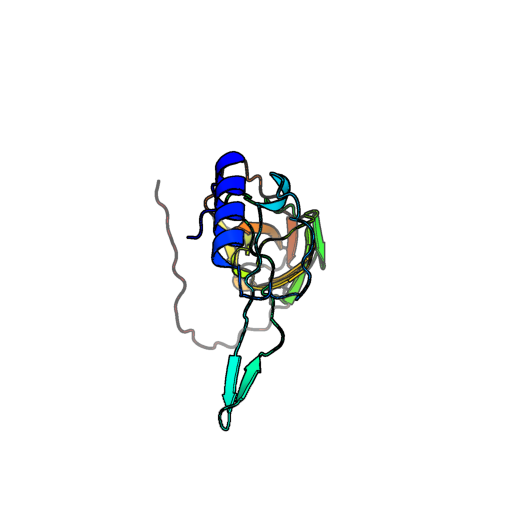3 ASN A N 1
ATOM 801 C CA . ASN A 1 103 ? -1.119 10.518 -1.898 1.00 77.38 103 ASN A CA 1
ATOM 802 C C . ASN A 1 103 ? -1.496 10.254 -3.352 1.00 77.38 103 ASN A C 1
ATOM 804 O O . ASN A 1 103 ? -2.255 9.336 -3.635 1.00 77.38 103 ASN A O 1
ATOM 808 N N . SER A 1 104 ? -0.883 10.979 -4.289 1.00 64.94 104 SER A N 1
ATOM 809 C CA . SER A 1 104 ? -1.023 10.722 -5.729 1.00 64.94 104 SER A CA 1
ATOM 810 C C . SER A 1 104 ? -0.223 9.516 -6.221 1.00 64.94 104 SER A C 1
ATOM 812 O O . SER A 1 104 ? -0.562 8.924 -7.247 1.00 64.94 104 SER A O 1
ATOM 814 N N . GLN A 1 105 ? 0.826 9.136 -5.490 1.00 71.19 105 GLN A N 1
ATOM 815 C CA . GLN A 1 105 ? 1.659 7.977 -5.784 1.00 71.19 105 GLN A CA 1
ATOM 816 C C . GLN A 1 105 ? 1.886 7.163 -4.513 1.00 71.19 105 GLN A C 1
ATOM 818 O O . GLN A 1 105 ? 2.591 7.598 -3.604 1.00 71.19 105 GLN A O 1
ATOM 823 N N . MET A 1 106 ? 1.294 5.972 -4.461 1.00 77.50 106 MET A N 1
ATOM 824 C CA . MET A 1 106 ? 1.455 5.059 -3.329 1.00 77.50 106 MET A CA 1
ATOM 825 C C . MET A 1 106 ? 2.717 4.201 -3.484 1.00 77.50 106 MET A C 1
ATOM 827 O O . MET A 1 106 ? 3.121 3.915 -4.618 1.00 77.50 106 MET A O 1
ATOM 831 N N . PRO A 1 107 ? 3.350 3.792 -2.372 1.00 77.00 107 PRO A N 1
ATOM 832 C CA . PRO A 1 107 ? 4.352 2.730 -2.381 1.00 77.00 107 PRO A CA 1
ATOM 833 C C . PRO A 1 107 ? 3.768 1.397 -2.855 1.00 77.00 107 PRO A C 1
ATOM 835 O O . PRO A 1 107 ? 2.545 1.222 -2.928 1.00 77.00 107 PRO A O 1
ATOM 838 N N . ILE A 1 108 ? 4.648 0.436 -3.136 1.00 79.75 108 ILE A N 1
ATOM 839 C CA . ILE A 1 108 ? 4.216 -0.938 -3.399 1.00 79.75 108 ILE A CA 1
ATOM 840 C C . ILE A 1 108 ? 3.689 -1.587 -2.116 1.00 79.75 108 ILE A C 1
ATOM 842 O O . ILE A 1 108 ? 4.013 -1.187 -0.998 1.00 79.75 108 ILE A O 1
ATOM 846 N N . LYS A 1 109 ? 2.856 -2.612 -2.278 1.00 82.69 109 LYS A N 1
ATOM 847 C CA . LYS A 1 109 ? 2.161 -3.296 -1.183 1.00 82.69 109 LYS A CA 1
ATOM 848 C C . LYS A 1 109 ? 3.113 -3.793 -0.090 1.00 82.69 109 LYS A C 1
ATOM 850 O O . LYS A 1 109 ? 2.801 -3.667 1.089 1.00 82.69 109 LYS A O 1
ATOM 855 N N . GLU A 1 110 ? 4.249 -4.351 -0.486 1.00 83.44 110 GLU A N 1
ATOM 856 C CA . GLU A 1 110 ? 5.249 -4.980 0.382 1.00 83.44 110 GLU A CA 1
ATOM 857 C C . GLU A 1 110 ? 6.000 -3.966 1.256 1.00 83.44 110 GLU A C 1
ATOM 859 O O . GLU A 1 110 ? 6.624 -4.338 2.248 1.00 83.44 110 GLU A O 1
ATOM 864 N N . GLU A 1 111 ? 5.917 -2.680 0.922 1.00 81.12 111 GLU A N 1
ATOM 865 C CA . GLU A 1 111 ? 6.533 -1.595 1.681 1.00 81.12 111 GLU A CA 1
ATOM 866 C C . GLU A 1 111 ? 5.590 -1.003 2.730 1.00 81.12 111 GLU A C 1
ATOM 868 O O . GLU A 1 111 ? 6.038 -0.200 3.543 1.00 81.12 111 GLU A O 1
ATOM 873 N N . ILE A 1 112 ? 4.311 -1.394 2.741 1.00 87.25 112 ILE A N 1
ATOM 874 C CA . ILE A 1 112 ? 3.287 -0.831 3.625 1.00 87.25 112 ILE A CA 1
ATOM 875 C C . ILE A 1 112 ? 2.915 -1.832 4.717 1.00 87.25 112 ILE A C 1
ATOM 877 O O . ILE A 1 112 ? 2.572 -2.986 4.454 1.00 87.25 112 ILE A O 1
ATOM 881 N N . ARG A 1 113 ? 2.885 -1.354 5.960 1.00 90.06 113 ARG A N 1
ATOM 882 C CA . ARG A 1 113 ? 2.346 -2.068 7.115 1.00 90.06 113 ARG A CA 1
ATOM 883 C C . ARG A 1 113 ? 1.197 -1.269 7.712 1.00 90.06 113 ARG A C 1
ATOM 885 O O . ARG A 1 113 ? 1.326 -0.077 7.947 1.00 90.06 113 ARG A O 1
ATOM 892 N N . VAL A 1 114 ? 0.079 -1.928 7.998 1.00 92.62 114 VAL A N 1
ATOM 893 C CA . VAL A 1 114 ? -1.043 -1.298 8.708 1.00 92.62 114 VAL A CA 1
ATOM 894 C C . VAL A 1 114 ? -1.138 -1.897 10.101 1.00 92.62 114 VAL A C 1
ATOM 896 O O . VAL A 1 114 ? -1.205 -3.118 10.253 1.00 92.62 114 VAL A O 1
ATOM 899 N N . VAL A 1 115 ? -1.109 -1.044 11.120 1.00 93.56 115 VAL A N 1
ATOM 900 C CA . VAL A 1 115 ? -1.071 -1.431 12.530 1.00 93.56 115 VAL A CA 1
ATOM 901 C C . VAL A 1 115 ? -2.281 -0.860 13.255 1.00 93.56 115 VAL A C 1
ATOM 903 O O . VAL A 1 115 ? -2.585 0.323 13.144 1.00 93.56 115 VAL A O 1
ATOM 906 N N . PHE A 1 116 ? -2.947 -1.714 14.020 1.00 93.00 116 PHE A N 1
ATOM 907 C CA . PHE A 1 116 ? -4.032 -1.369 14.924 1.00 93.00 116 PHE A CA 1
ATOM 908 C C . PHE A 1 116 ? -3.467 -1.319 16.339 1.00 93.00 116 PHE A C 1
ATOM 910 O O . PHE A 1 116 ? -2.977 -2.329 16.845 1.00 93.00 116 PHE A O 1
ATOM 917 N N . GLU A 1 117 ? -3.505 -0.146 16.959 1.00 92.62 117 GLU A N 1
ATOM 918 C CA . GLU A 1 117 ? -3.071 0.075 18.334 1.00 92.62 117 GLU A CA 1
ATOM 919 C C . GLU A 1 117 ? -4.303 0.205 19.232 1.00 92.62 117 GLU A C 1
ATOM 921 O O . GLU A 1 117 ? -5.087 1.151 19.106 1.00 92.62 117 GLU A O 1
ATOM 926 N N . LEU A 1 118 ? -4.488 -0.781 20.108 1.00 89.75 118 LEU A N 1
ATOM 927 C CA . LEU A 1 118 ? -5.586 -0.857 21.065 1.00 89.75 118 LEU A CA 1
ATOM 928 C C . LEU A 1 118 ? -5.071 -0.516 22.463 1.00 89.75 118 LEU A C 1
ATOM 930 O O . LEU A 1 118 ? -4.019 -1.006 22.871 1.00 89.75 118 LEU A O 1
ATOM 934 N N . SER A 1 119 ? -5.829 0.286 23.209 1.00 83.12 119 SER A N 1
ATOM 935 C CA . SER A 1 119 ? -5.593 0.491 24.641 1.00 83.12 119 SER A CA 1
ATOM 936 C C . SER A 1 119 ? -6.370 -0.563 25.418 1.00 83.12 119 SER A C 1
ATOM 938 O O . SER A 1 119 ? -7.583 -0.673 25.248 1.00 83.12 119 SER A O 1
ATOM 940 N N . VAL A 1 120 ? -5.696 -1.342 26.259 1.00 73.31 120 VAL A N 1
ATOM 941 C CA . VAL A 1 120 ? -6.358 -2.365 27.078 1.00 73.31 120 VAL A CA 1
ATOM 942 C C . VAL A 1 120 ? -6.769 -1.723 28.398 1.00 73.31 120 VAL A C 1
ATOM 944 O O . VAL A 1 120 ? -5.913 -1.498 29.233 1.00 73.31 120 VAL A O 1
ATOM 947 N N . GLU A 1 121 ? -8.055 -1.435 28.611 1.00 63.84 121 GLU A N 1
ATOM 948 C CA . GLU A 1 121 ? -8.557 -0.650 29.765 1.00 63.84 121 GLU A CA 1
ATOM 949 C C . GLU A 1 121 ? -8.076 -1.127 31.147 1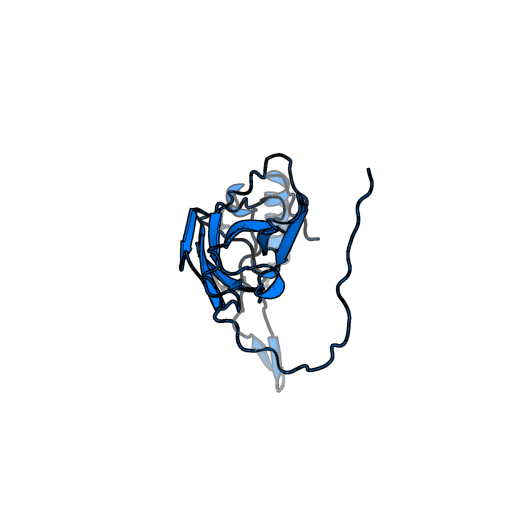.00 63.84 121 GLU A C 1
ATOM 951 O O . GLU A 1 121 ? -7.947 -0.325 32.067 1.00 63.84 121 GLU A O 1
ATOM 956 N N . SER A 1 122 ? -7.766 -2.416 31.303 1.00 63.78 122 SER A N 1
ATOM 957 C CA . SER A 1 122 ? -7.253 -2.983 32.556 1.00 63.78 122 SER A CA 1
ATOM 958 C C . SER A 1 122 ? -5.753 -2.748 32.799 1.00 63.78 122 SER A C 1
ATOM 960 O O . SER A 1 122 ? -5.215 -3.242 33.789 1.00 63.78 122 SER A O 1
ATOM 962 N N . SER A 1 123 ? -5.048 -2.065 31.895 1.00 61.94 123 SER A N 1
ATOM 963 C CA . SER A 1 123 ? -3.604 -1.821 31.970 1.00 61.94 123 SER A CA 1
ATOM 964 C C . SER A 1 123 ? -3.216 -0.547 31.217 1.00 61.94 123 SER A C 1
ATOM 966 O O . SER A 1 123 ? -3.760 -0.264 30.161 1.00 61.94 123 SER A O 1
ATOM 968 N N . GLU A 1 124 ? -2.176 0.167 31.635 1.00 69.75 124 GLU A N 1
ATOM 969 C CA . GLU A 1 124 ? -1.591 1.249 30.813 1.00 69.75 124 GLU A CA 1
ATOM 970 C C . GLU A 1 124 ? -0.850 0.723 29.559 1.00 69.75 124 GLU A C 1
ATOM 972 O O . GLU A 1 124 ? -0.011 1.396 28.968 1.00 69.75 124 GLU A O 1
ATOM 977 N N . THR A 1 125 ? -1.120 -0.519 29.151 1.00 78.06 125 THR A N 1
ATOM 978 C CA . THR A 1 125 ? -0.443 -1.198 28.051 1.00 78.06 125 THR A CA 1
ATOM 979 C C . THR A 1 125 ? -1.232 -1.037 26.758 1.00 78.06 125 THR A C 1
ATOM 981 O O . THR A 1 125 ? -2.432 -1.323 26.694 1.00 78.06 125 THR A O 1
ATOM 984 N N . THR A 1 126 ? -0.537 -0.631 25.698 1.00 85.19 126 THR A N 1
ATOM 985 C CA . THR A 1 126 ? -1.065 -0.652 24.336 1.00 85.19 126 THR A CA 1
ATOM 986 C C . THR A 1 126 ? -0.674 -1.951 23.640 1.00 85.19 126 THR A C 1
ATOM 988 O O . THR A 1 126 ? 0.453 -2.436 23.742 1.00 85.19 126 THR A O 1
ATOM 991 N N . VAL A 1 127 ? -1.622 -2.540 22.917 1.00 88.62 127 VAL A N 1
ATOM 992 C CA . VAL A 1 127 ? -1.397 -3.735 22.103 1.00 88.62 127 VAL A CA 1
ATOM 993 C C . VAL A 1 127 ? -1.408 -3.330 20.640 1.00 88.62 127 VAL A C 1
ATOM 995 O O . VAL A 1 127 ? -2.345 -2.684 20.173 1.00 88.62 127 VAL A O 1
ATOM 998 N N . ARG A 1 128 ? -0.369 -3.730 19.905 1.00 91.88 128 ARG A N 1
ATOM 999 C CA . ARG A 1 128 ? -0.234 -3.460 18.471 1.00 91.88 128 ARG A CA 1
ATOM 1000 C C . ARG A 1 128 ? -0.436 -4.742 17.680 1.00 91.88 128 ARG A C 1
ATOM 1002 O O . ARG A 1 128 ? 0.340 -5.686 17.811 1.00 91.88 128 ARG A O 1
ATOM 1009 N N . VAL A 1 129 ? -1.453 -4.761 16.825 1.00 92.12 129 VAL A N 1
ATOM 1010 C CA . VAL A 1 129 ? -1.780 -5.902 15.960 1.00 92.12 129 VAL A CA 1
ATOM 1011 C C . VAL A 1 129 ? -1.672 -5.467 14.504 1.00 92.12 129 VAL A C 1
ATOM 1013 O O . VAL A 1 129 ? -2.104 -4.380 14.136 1.00 92.12 129 VAL A O 1
ATOM 1016 N N . SER A 1 130 ? -1.047 -6.282 13.655 1.00 92.81 130 SER A N 1
ATOM 1017 C CA . SER A 1 130 ? -0.863 -5.941 12.238 1.00 92.81 130 SER A CA 1
ATOM 1018 C C . SER A 1 130 ? -2.019 -6.453 11.386 1.00 92.81 130 SER 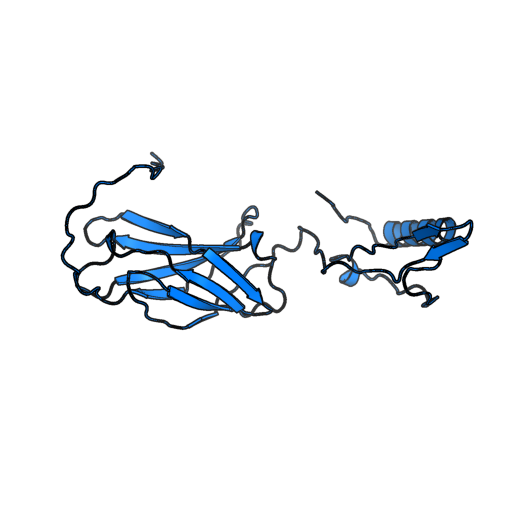A C 1
ATOM 1020 O O . SER A 1 130 ? -2.370 -7.629 11.458 1.00 92.81 130 SER A O 1
ATOM 1022 N N . GLY A 1 131 ? -2.577 -5.574 10.557 1.00 93.56 131 GLY A N 1
ATOM 1023 C CA . GLY A 1 131 ? -3.490 -5.950 9.486 1.00 93.56 131 GLY A CA 1
ATOM 1024 C C . GLY A 1 131 ? -2.754 -6.527 8.286 1.00 93.56 131 GLY A C 1
ATOM 1025 O O . GLY A 1 131 ? -1.590 -6.216 8.027 1.00 93.56 131 GLY A O 1
ATOM 1026 N N . CYS A 1 132 ? -3.456 -7.360 7.524 1.00 94.62 132 CYS A N 1
ATOM 1027 C CA . CYS A 1 132 ? -2.940 -7.903 6.276 1.00 94.62 132 CYS A CA 1
ATOM 1028 C C . CYS A 1 132 ? -3.318 -6.964 5.130 1.00 94.62 132 CYS A C 1
ATOM 1030 O O . CYS A 1 132 ? -4.484 -6.900 4.738 1.00 94.62 132 CYS A O 1
ATOM 1032 N N . VAL A 1 133 ? -2.343 -6.246 4.571 1.00 95.00 133 VAL A N 1
ATOM 1033 C CA . VAL A 1 133 ? -2.566 -5.466 3.350 1.00 95.00 133 VAL A CA 1
ATOM 1034 C C . VAL A 1 133 ? -2.875 -6.444 2.218 1.00 95.00 133 VAL A C 1
ATOM 1036 O O . VAL A 1 133 ? -2.080 -7.331 1.907 1.00 95.00 133 VAL A O 1
ATOM 1039 N N . LYS A 1 134 ? -4.045 -6.309 1.594 1.00 94.75 134 LYS A N 1
ATOM 1040 C CA . LYS A 1 134 ? -4.471 -7.135 0.459 1.00 94.75 134 LYS A CA 1
ATOM 1041 C C . LYS A 1 134 ? -4.089 -6.489 -0.857 1.00 94.75 134 LYS A C 1
ATOM 1043 O O . LYS A 1 134 ? -3.522 -7.165 -1.720 1.00 94.75 134 LYS A O 1
ATOM 1048 N N . LYS A 1 135 ? -4.364 -5.190 -0.985 1.00 92.31 135 LYS A N 1
ATOM 1049 C CA . LYS A 1 135 ? -4.221 -4.443 -2.234 1.00 92.31 135 LYS A CA 1
ATOM 1050 C C . LYS A 1 135 ? -3.881 -2.981 -1.965 1.00 92.31 135 LYS A C 1
ATOM 1052 O O . LYS A 1 135 ? -4.403 -2.396 -1.023 1.00 92.31 135 LYS A O 1
ATOM 1057 N N . VAL A 1 136 ? -3.069 -2.398 -2.840 1.00 90.19 136 VAL A N 1
ATOM 1058 C CA . VAL A 1 136 ? -2.786 -0.959 -2.886 1.00 90.19 136 VAL A CA 1
ATOM 1059 C C . VAL A 1 136 ? -3.136 -0.461 -4.285 1.00 90.19 136 VAL A C 1
ATOM 1061 O O . VAL A 1 136 ? -2.766 -1.087 -5.277 1.00 90.19 136 VAL A O 1
ATOM 1064 N N . MET A 1 137 ? -3.908 0.620 -4.379 1.00 86.31 137 MET A N 1
ATOM 1065 C CA . MET A 1 137 ? -4.367 1.196 -5.646 1.00 86.31 137 MET A CA 1
ATOM 1066 C C . MET A 1 137 ? -4.415 2.713 -5.539 1.00 86.31 137 MET A C 1
ATOM 1068 O O . MET A 1 137 ? -5.253 3.193 -4.797 1.00 86.31 137 MET A O 1
ATOM 1072 N N . LYS A 1 138 ? -3.627 3.460 -6.323 1.00 84.12 138 LYS A N 1
ATOM 1073 C CA . LYS A 1 138 ? -3.647 4.941 -6.427 1.00 84.12 138 LYS A CA 1
ATOM 1074 C C . LYS A 1 138 ? -3.740 5.717 -5.100 1.00 84.12 138 LYS A C 1
ATOM 1076 O O . LYS A 1 138 ? -2.732 6.253 -4.688 1.00 84.12 138 LYS A O 1
ATOM 1081 N N . HIS A 1 139 ? -4.920 5.778 -4.483 1.00 88.56 139 HIS A N 1
ATOM 1082 C CA . HIS A 1 139 ? -5.271 6.499 -3.253 1.00 88.56 139 HIS A CA 1
ATOM 1083 C C . HIS A 1 139 ? -5.882 5.584 -2.171 1.00 88.56 139 HIS A C 1
ATOM 1085 O O . HIS A 1 139 ? -6.504 6.067 -1.233 1.00 88.56 139 HIS A O 1
ATOM 1091 N N . LEU A 1 140 ? -5.810 4.261 -2.335 1.00 92.44 140 LEU A N 1
ATOM 1092 C CA . LEU A 1 140 ? -6.560 3.287 -1.546 1.00 92.44 140 LEU A CA 1
ATOM 1093 C C . LEU A 1 140 ? -5.674 2.131 -1.086 1.00 92.44 140 LEU A C 1
ATOM 1095 O O . LEU A 1 140 ? -4.944 1.539 -1.888 1.00 92.44 140 LEU A O 1
ATOM 1099 N N . ILE A 1 141 ? -5.821 1.748 0.179 1.00 94.38 141 ILE A N 1
ATOM 1100 C CA . ILE A 1 141 ? -5.253 0.530 0.757 1.00 94.38 141 ILE A CA 1
ATOM 1101 C C . ILE A 1 141 ? -6.410 -0.354 1.230 1.00 94.38 141 ILE A C 1
ATOM 1103 O O . ILE A 1 141 ? -7.222 0.076 2.043 1.00 94.38 141 ILE A O 1
ATOM 1107 N N . ILE A 1 142 ? -6.479 -1.592 0.743 1.00 96.44 142 ILE A N 1
ATOM 1108 C CA . ILE A 1 142 ? -7.414 -2.607 1.246 1.00 96.44 142 ILE A CA 1
ATOM 1109 C C . ILE A 1 142 ? -6.686 -3.471 2.266 1.00 96.44 142 ILE A C 1
ATOM 1111 O O . ILE A 1 142 ? -5.636 -4.047 1.955 1.00 96.44 142 ILE A O 1
ATOM 1115 N N . VAL A 1 143 ? -7.246 -3.574 3.468 1.00 97.00 143 VAL A N 1
ATOM 1116 C CA . VAL A 1 143 ? -6.638 -4.254 4.613 1.00 97.00 143 VAL A CA 1
ATOM 1117 C C . VAL A 1 143 ? -7.635 -5.236 5.206 1.00 97.00 143 VAL A C 1
ATOM 1119 O O . VAL A 1 143 ? -8.774 -4.875 5.490 1.00 97.00 143 VAL A O 1
ATOM 1122 N N . THR A 1 144 ? -7.194 -6.464 5.456 1.00 97.00 144 THR A N 1
ATOM 1123 C CA . THR A 1 144 ? -7.914 -7.378 6.341 1.00 97.00 144 THR A CA 1
ATOM 1124 C C . THR A 1 144 ? -7.505 -7.096 7.782 1.00 97.00 144 THR A C 1
ATOM 1126 O O . THR A 1 144 ? -6.327 -7.209 8.139 1.00 97.00 144 THR A O 1
ATOM 1129 N N . VAL A 1 145 ? -8.485 -6.715 8.593 1.00 94.94 145 VAL A N 1
ATOM 1130 C CA . VAL A 1 145 ? -8.354 -6.458 10.026 1.00 94.94 145 VAL A CA 1
ATOM 1131 C C . VAL A 1 145 ? -8.184 -7.797 10.754 1.00 94.94 145 VAL A C 1
ATOM 1133 O O . VAL A 1 145 ? -8.927 -8.737 10.457 1.00 94.94 145 VAL A O 1
ATOM 1136 N N . PRO A 1 146 ? -7.202 -7.918 11.662 1.00 91.62 146 PRO A N 1
ATOM 1137 C CA . PRO A 1 146 ? -6.977 -9.144 12.417 1.00 91.62 146 PRO A CA 1
ATOM 1138 C C . PRO A 1 146 ? -8.095 -9.376 13.443 1.00 91.62 146 PRO A C 1
ATOM 1140 O O . PRO A 1 146 ? -8.775 -8.436 13.851 1.00 91.62 146 PRO A O 1
ATOM 1143 N N . ASP A 1 147 ? -8.246 -10.622 13.893 1.00 91.06 147 ASP A N 1
ATOM 1144 C CA . ASP A 1 147 ? -9.119 -10.949 15.022 1.00 91.06 147 ASP A CA 1
ATOM 1145 C C . ASP A 1 147 ? -8.528 -10.377 16.320 1.00 91.06 147 ASP A C 1
ATOM 1147 O O . ASP A 1 147 ? -7.418 -10.726 16.738 1.00 91.06 147 ASP A O 1
ATOM 1151 N N . VAL A 1 148 ? -9.277 -9.471 16.942 1.00 89.25 148 VAL A N 1
ATOM 1152 C CA . VAL A 1 148 ? -8.927 -8.777 18.184 1.00 89.25 148 VAL A CA 1
ATOM 1153 C C . VAL A 1 148 ? -9.916 -9.084 19.306 1.00 89.25 148 VAL A C 1
ATOM 1155 O O . VAL A 1 148 ? -9.902 -8.402 20.328 1.00 89.25 148 VAL A O 1
ATOM 1158 N N . GLN A 1 149 ? -10.757 -10.114 19.170 1.00 87.31 149 GLN A N 1
ATOM 1159 C CA . GLN A 1 149 ? -11.808 -10.434 20.142 1.00 87.31 149 GLN A CA 1
ATOM 1160 C C . GLN A 1 149 ? -11.275 -10.622 21.571 1.00 87.31 149 GLN A C 1
ATOM 1162 O O . GLN A 1 149 ? -11.973 -10.329 22.533 1.00 87.31 149 GLN A O 1
ATOM 1167 N N . MET A 1 150 ? -10.025 -11.065 21.731 1.00 84.62 150 MET A N 1
ATOM 1168 C CA . MET A 1 150 ? -9.388 -11.208 23.046 1.00 84.62 150 MET A CA 1
ATOM 1169 C C . MET A 1 150 ? -9.039 -9.881 23.742 1.00 84.62 150 MET A C 1
ATOM 1171 O O . MET A 1 150 ? -8.727 -9.902 24.929 1.00 84.62 150 MET A O 1
ATOM 1175 N N . TYR A 1 151 ? -9.058 -8.762 23.012 1.00 82.38 151 TYR A N 1
ATOM 1176 C CA . TYR A 1 151 ? -8.722 -7.418 23.499 1.00 82.38 151 TYR A CA 1
ATOM 1177 C C . TYR A 1 151 ? -9.940 -6.489 23.584 1.00 82.38 151 TYR A C 1
ATOM 1179 O O . TYR A 1 151 ? -9.827 -5.392 24.123 1.00 82.38 151 TYR A O 1
ATOM 1187 N N . VAL A 1 152 ? -11.080 -6.906 23.028 1.00 79.25 152 VAL A N 1
ATOM 1188 C CA . VAL A 1 152 ? -12.318 -6.121 22.981 1.00 79.25 152 VAL A CA 1
ATOM 1189 C C . VAL A 1 152 ? -13.292 -6.691 24.007 1.00 79.25 152 VAL A C 1
ATOM 1191 O O . VAL A 1 152 ? -13.651 -7.868 23.949 1.00 79.25 152 VAL A O 1
ATOM 1194 N N . ASN A 1 153 ? -13.706 -5.855 24.959 1.00 71.69 153 ASN A N 1
ATOM 1195 C CA . ASN A 1 153 ? -14.636 -6.228 26.024 1.00 71.69 153 ASN A CA 1
ATOM 1196 C C . ASN A 1 153 ? -16.102 -6.038 25.580 1.00 71.69 153 ASN A C 1
ATOM 1198 O O . ASN A 1 153 ? -16.414 -5.925 24.397 1.00 71.69 153 ASN A O 1
ATOM 1202 N N . THR A 1 154 ? -17.030 -6.032 26.538 1.00 64.94 154 THR A N 1
ATOM 1203 C CA . THR A 1 154 ? -18.473 -5.827 26.319 1.00 64.94 154 THR A CA 1
ATOM 1204 C C . THR A 1 154 ? -18.839 -4.443 25.779 1.00 64.94 154 THR A C 1
ATOM 1206 O O . THR A 1 154 ? -19.984 -4.236 25.387 1.00 64.94 154 THR A O 1
ATOM 1209 N N . GLU A 1 155 ? -17.893 -3.506 25.747 1.00 76.19 155 GLU A N 1
ATOM 1210 C CA . GLU A 1 155 ? -18.099 -2.140 25.273 1.00 76.19 155 GLU A CA 1
ATOM 1211 C C . GLU A 1 155 ? -17.380 -1.857 23.950 1.00 76.19 155 GLU A C 1
ATOM 1213 O O . GLU A 1 155 ? -16.535 -2.616 23.477 1.00 76.19 155 GLU A O 1
ATOM 1218 N N . ARG A 1 156 ? -17.748 -0.730 23.335 1.00 85.25 156 ARG A N 1
ATOM 1219 C CA . ARG A 1 156 ? -17.163 -0.238 22.089 1.00 85.25 156 ARG A CA 1
ATOM 1220 C C . ARG A 1 156 ? -15.703 0.170 22.317 1.00 85.25 156 ARG A C 1
ATOM 1222 O O . ARG A 1 156 ? -15.438 1.229 22.880 1.00 85.25 156 ARG A O 1
ATOM 1229 N N . THR A 1 157 ? -14.758 -0.606 21.794 1.00 87.69 157 THR A N 1
ATOM 1230 C CA . THR A 1 157 ? -13.320 -0.328 21.938 1.00 87.69 157 THR A CA 1
ATOM 1231 C C . THR A 1 157 ? -12.794 0.477 20.752 1.00 87.69 157 THR A C 1
ATOM 1233 O O . THR A 1 157 ? -12.927 0.068 19.600 1.00 87.69 157 THR A O 1
ATOM 1236 N N . LYS A 1 158 ? -12.167 1.629 21.010 1.00 90.06 158 LYS A N 1
ATOM 1237 C CA . LYS A 1 158 ? -11.498 2.429 19.970 1.00 90.06 158 LYS A CA 1
ATOM 1238 C C . LYS A 1 158 ? -10.058 1.959 19.773 1.00 90.06 158 LYS A C 1
ATOM 1240 O O . LYS A 1 158 ? -9.357 1.681 20.741 1.00 90.06 158 LYS A O 1
ATOM 1245 N N . ALA A 1 159 ? -9.610 1.941 18.524 1.00 91.19 159 ALA A N 1
ATOM 1246 C CA . ALA A 1 159 ? -8.233 1.648 18.156 1.00 91.19 159 ALA A CA 1
ATOM 1247 C C . ALA A 1 159 ? -7.693 2.712 17.203 1.00 91.19 159 ALA A C 1
ATOM 1249 O O . ALA A 1 159 ? -8.414 3.205 16.327 1.00 91.19 159 ALA A O 1
ATOM 1250 N N . LYS A 1 160 ? -6.410 3.043 17.353 1.00 93.25 160 LYS A N 1
ATOM 1251 C CA . LYS A 1 160 ? -5.698 3.869 16.377 1.00 93.25 160 LYS A CA 1
ATOM 1252 C C . LYS A 1 160 ? -5.253 2.987 15.217 1.00 93.25 160 LYS A C 1
ATOM 1254 O O . LYS A 1 160 ? -4.721 1.902 15.433 1.00 93.25 160 LYS A O 1
ATOM 1259 N N . VAL A 1 161 ? -5.443 3.463 13.995 1.00 93.88 161 VAL A N 1
ATOM 1260 C CA . VAL A 1 161 ? -4.969 2.819 12.770 1.00 93.88 161 VAL A CA 1
ATOM 1261 C C . VAL A 1 161 ? -3.791 3.624 12.247 1.00 93.88 161 VAL A C 1
ATOM 1263 O O . VAL A 1 161 ? -3.936 4.789 11.875 1.00 93.88 161 VAL A O 1
ATOM 1266 N N . LEU A 1 162 ? -2.625 2.991 12.242 1.00 91.81 162 LEU A N 1
ATOM 1267 C CA . LEU A 1 162 ? -1.365 3.552 11.780 1.00 91.81 162 LEU A CA 1
ATOM 1268 C C . LEU A 1 162 ? -0.996 2.899 10.451 1.00 91.81 162 LEU A C 1
ATOM 1270 O O . LEU A 1 162 ? -0.989 1.672 10.340 1.00 91.81 162 LEU A O 1
ATOM 1274 N N . VAL A 1 163 ? -0.669 3.715 9.453 1.00 90.19 163 VAL A N 1
ATOM 1275 C CA . VAL A 1 163 ? -0.090 3.245 8.192 1.00 90.19 163 VAL A CA 1
ATOM 1276 C C . VAL A 1 163 ? 1.397 3.562 8.228 1.00 90.19 163 VAL A C 1
ATOM 1278 O O . VAL A 1 163 ? 1.795 4.721 8.258 1.00 90.19 163 VAL A O 1
ATOM 1281 N N . GLU A 1 164 ? 2.212 2.520 8.283 1.00 85.75 164 GLU A N 1
ATOM 1282 C CA . GLU A 1 164 ? 3.661 2.587 8.412 1.00 85.75 164 GLU A CA 1
ATOM 1283 C C . GLU A 1 164 ? 4.330 2.098 7.125 1.00 85.75 164 GLU A C 1
ATOM 1285 O O . GLU A 1 164 ? 3.764 1.297 6.376 1.00 85.75 164 GLU A O 1
ATOM 1290 N N . GLN A 1 165 ? 5.556 2.558 6.887 1.00 78.88 165 GLN A N 1
ATOM 1291 C CA . GLN A 1 165 ? 6.413 2.030 5.831 1.00 78.88 165 GLN A CA 1
ATOM 1292 C C . GLN A 1 165 ? 7.543 1.196 6.410 1.00 78.88 165 GLN A C 1
ATOM 1294 O O . GLN A 1 165 ? 8.082 1.517 7.466 1.00 78.88 165 GLN A O 1
ATOM 1299 N N . ASN A 1 166 ? 7.940 0.158 5.680 1.00 70.06 166 ASN A N 1
ATOM 1300 C CA . ASN A 1 166 ? 9.042 -0.733 6.048 1.00 70.06 166 ASN A CA 1
ATOM 1301 C C . ASN A 1 166 ? 10.439 -0.105 5.823 1.00 70.06 166 ASN A C 1
ATOM 1303 O O . ASN A 1 166 ? 11.449 -0.792 5.960 1.00 70.06 166 ASN A O 1
ATOM 1307 N N . LEU A 1 167 ? 10.508 1.183 5.471 1.00 64.75 167 LEU A N 1
ATOM 1308 C CA . LEU A 1 167 ? 11.745 1.932 5.239 1.00 64.75 167 LEU A CA 1
ATOM 1309 C C . LEU A 1 167 ? 12.230 2.634 6.525 1.00 64.75 167 LEU A C 1
ATOM 1311 O O . LEU A 1 167 ? 11.420 2.921 7.410 1.00 64.75 167 LEU A O 1
ATOM 1315 N N . PRO A 1 168 ? 13.540 2.934 6.648 1.00 51.41 168 PRO A N 1
ATOM 1316 C CA . PRO A 1 168 ? 14.077 3.675 7.787 1.00 51.41 168 PRO A CA 1
ATOM 1317 C C . PRO A 1 168 ? 13.350 5.014 7.944 1.00 51.41 168 PRO A C 1
ATOM 1319 O O . PRO A 1 168 ? 13.292 5.804 7.002 1.00 51.41 168 PRO A O 1
ATOM 1322 N N . LYS A 1 169 ? 12.786 5.258 9.131 1.00 52.31 169 LYS A N 1
ATOM 1323 C CA . LYS A 1 169 ? 12.071 6.499 9.441 1.00 52.31 169 LYS A CA 1
ATOM 1324 C C . LYS A 1 169 ? 13.044 7.678 9.353 1.00 52.31 169 LYS A C 1
ATOM 1326 O O . LYS A 1 169 ? 14.016 7.722 10.101 1.00 52.31 169 LYS A O 1
ATOM 1331 N N . THR A 1 170 ? 12.780 8.631 8.467 1.00 44.75 170 THR A N 1
ATOM 1332 C CA . THR A 1 170 ? 13.283 10.001 8.617 1.00 44.75 170 THR A CA 1
ATOM 1333 C C . THR A 1 170 ? 12.405 10.739 9.637 1.00 44.75 170 THR A C 1
ATOM 1335 O O . THR A 1 170 ? 11.220 10.422 9.792 1.00 44.75 170 THR A O 1
ATOM 1338 N N . GLU A 1 171 ? 13.000 11.677 10.378 1.00 42.41 171 GLU A N 1
ATOM 1339 C CA . GLU A 1 171 ? 12.435 12.287 11.599 1.00 42.41 171 GLU A CA 1
ATOM 1340 C C . GLU A 1 171 ? 11.088 13.020 11.403 1.00 42.41 171 GLU A C 1
ATOM 1342 O O . GLU A 1 171 ? 10.364 13.224 12.372 1.00 42.41 171 GLU A O 1
ATOM 1347 N N . ASP A 1 172 ? 10.677 13.300 10.161 1.00 40.78 172 ASP A N 1
ATOM 1348 C CA . ASP A 1 172 ? 9.432 14.013 9.823 1.00 40.78 172 ASP A CA 1
ATOM 1349 C C . ASP A 1 172 ? 8.209 13.113 9.541 1.00 40.78 172 ASP A C 1
ATOM 1351 O O . ASP A 1 172 ? 7.165 13.584 9.080 1.00 40.78 172 ASP A O 1
ATOM 1355 N N . SER A 1 173 ? 8.282 11.807 9.819 1.00 49.00 173 SER A N 1
ATOM 1356 C CA . SER A 1 173 ? 7.148 10.882 9.628 1.00 49.00 173 SER A CA 1
ATOM 1357 C C . SER A 1 173 ? 6.095 10.999 10.742 1.00 49.00 173 SER A C 1
ATOM 1359 O O . SER A 1 173 ? 5.884 10.090 11.547 1.00 49.00 173 SER A O 1
ATOM 1361 N N . THR A 1 174 ? 5.382 12.125 10.786 1.00 48.00 174 THR A N 1
ATOM 1362 C CA . THR A 1 174 ? 4.118 12.221 11.530 1.00 48.00 174 THR A CA 1
ATOM 1363 C C . THR A 1 174 ? 3.064 11.370 10.821 1.00 48.00 174 THR A C 1
ATOM 1365 O O . THR A 1 174 ? 2.295 11.841 9.987 1.00 48.00 174 THR A O 1
ATOM 1368 N N . ASN A 1 175 ? 3.050 10.074 11.136 1.00 57.75 175 ASN A N 1
ATOM 1369 C CA . ASN A 1 175 ? 2.027 9.153 10.653 1.00 57.75 175 ASN A CA 1
ATOM 1370 C C . ASN A 1 175 ? 0.666 9.630 11.168 1.00 57.75 175 ASN A C 1
ATOM 1372 O O . ASN A 1 175 ? 0.384 9.567 12.367 1.00 57.75 175 ASN A O 1
ATOM 1376 N N . SER A 1 176 ? -0.175 10.126 10.264 1.00 67.94 176 SER A N 1
ATOM 1377 C CA . SER A 1 176 ? -1.551 10.508 10.574 1.00 67.94 176 SER A CA 1
ATOM 1378 C C . SER A 1 176 ? -2.281 9.262 11.079 1.00 67.94 176 SER A C 1
ATOM 1380 O O . SER A 1 176 ? -2.370 8.258 10.371 1.00 67.94 176 SER A O 1
ATOM 1382 N N . ALA A 1 177 ? -2.757 9.297 12.323 1.00 83.06 177 ALA A N 1
ATOM 1383 C CA . ALA A 1 177 ? -3.471 8.177 12.918 1.00 83.06 177 ALA A CA 1
ATOM 1384 C C . ALA A 1 177 ? -4.972 8.325 12.659 1.00 83.06 177 ALA A C 1
ATOM 1386 O O . ALA A 1 177 ? -5.585 9.308 13.080 1.00 83.06 177 ALA A O 1
ATOM 1387 N N . LEU A 1 178 ? -5.575 7.333 12.007 1.00 92.38 178 LEU A N 1
ATOM 1388 C CA . LEU A 1 178 ? -7.030 7.231 11.922 1.00 92.38 178 LEU A CA 1
ATOM 1389 C C . LEU A 1 178 ? -7.570 6.513 13.160 1.00 92.38 178 LEU A C 1
ATOM 1391 O O . LEU A 1 178 ? -6.825 5.871 13.897 1.00 92.38 178 LEU A O 1
ATOM 1395 N N . THR A 1 179 ? -8.874 6.608 13.399 1.00 93.19 179 THR A N 1
ATOM 1396 C CA . THR A 1 179 ? -9.539 5.870 14.480 1.00 93.19 179 THR A CA 1
ATOM 1397 C C . THR A 1 179 ? -10.573 4.925 13.891 1.00 93.19 179 THR A C 1
ATOM 1399 O O . THR A 1 179 ? -11.374 5.329 13.052 1.00 93.19 179 THR A O 1
ATOM 1402 N N . ILE A 1 180 ? -10.568 3.679 14.356 1.00 93.88 180 ILE A N 1
ATOM 1403 C CA . ILE A 1 180 ? -11.614 2.689 14.093 1.00 93.88 180 ILE A CA 1
ATOM 1404 C C . ILE A 1 180 ? -12.228 2.250 15.423 1.00 93.88 180 ILE A C 1
ATOM 1406 O O . ILE A 1 180 ? -11.556 2.264 16.457 1.00 93.88 180 ILE A O 1
ATOM 1410 N N . ALA A 1 181 ? -13.503 1.871 15.415 1.00 91.94 181 ALA A N 1
ATOM 1411 C CA . ALA A 1 181 ? -14.146 1.271 16.577 1.00 91.94 181 ALA A CA 1
ATOM 1412 C C . ALA A 1 181 ? -14.450 -0.211 16.345 1.00 91.94 181 ALA A C 1
ATOM 1414 O O . ALA A 1 181 ? -15.048 -0.589 15.340 1.00 91.94 181 ALA A O 1
ATOM 1415 N N . PHE A 1 182 ? -14.083 -1.039 17.313 1.00 90.81 182 PHE A N 1
ATOM 1416 C CA . PHE A 1 182 ? -14.535 -2.414 17.401 1.00 90.81 182 PHE A CA 1
ATOM 1417 C C . PHE A 1 182 ? -15.856 -2.459 18.163 1.00 90.81 182 PHE A C 1
ATOM 1419 O O . PHE A 1 182 ? -15.965 -1.946 19.281 1.00 90.81 182 PHE A O 1
ATOM 1426 N N . LEU A 1 183 ? -16.875 -3.034 17.530 1.00 87.81 183 LEU A N 1
ATOM 1427 C CA . LEU A 1 183 ? -18.188 -3.218 18.138 1.00 87.81 183 LEU A CA 1
ATOM 1428 C C . LEU A 1 183 ? -18.141 -4.328 19.197 1.00 87.81 183 LEU A C 1
ATOM 1430 O O . LEU A 1 183 ? -17.340 -5.251 19.060 1.00 87.81 183 LEU A O 1
ATOM 1434 N N . PRO A 1 184 ? -19.011 -4.296 20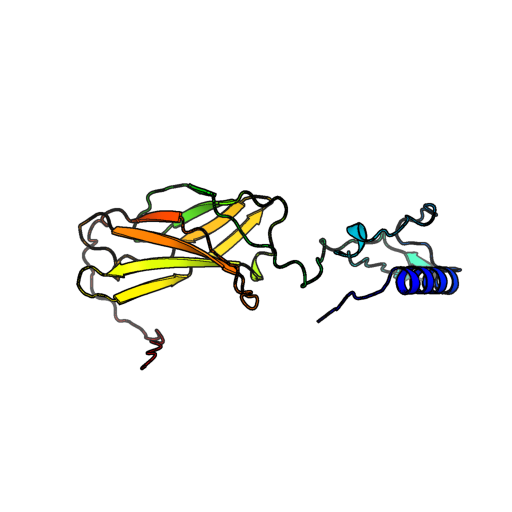.219 1.00 78.50 184 PRO A N 1
ATOM 1435 C CA . PRO A 1 184 ? -19.118 -5.386 21.179 1.00 78.50 184 PRO A CA 1
ATOM 1436 C C . PRO A 1 184 ? -19.369 -6.717 20.465 1.00 78.50 184 PRO A C 1
ATOM 1438 O O . PRO A 1 184 ? -20.318 -6.859 19.692 1.00 78.50 184 PRO A O 1
ATOM 1441 N N . GLY A 1 185 ? -18.512 -7.705 20.708 1.00 64.00 185 GLY A N 1
ATOM 1442 C CA . GLY A 1 185 ? -18.726 -9.047 20.179 1.00 64.00 185 GLY A CA 1
ATOM 1443 C C . GLY A 1 185 ? -19.859 -9.740 20.932 1.00 64.00 185 GLY A C 1
ATOM 1444 O O . GLY A 1 185 ? -19.871 -9.747 22.162 1.00 64.00 185 GLY A O 1
ATOM 1445 N N . ALA A 1 186 ? -20.777 -10.397 20.218 1.00 50.62 186 ALA A N 1
ATOM 1446 C CA . ALA A 1 186 ? -21.601 -11.425 20.842 1.00 50.62 186 ALA A CA 1
ATOM 1447 C C . ALA A 1 186 ? -20.653 -12.502 21.397 1.00 50.62 186 ALA A C 1
ATOM 1449 O O . ALA A 1 186 ? -19.881 -13.104 20.647 1.00 50.62 186 ALA A O 1
ATOM 1450 N N . GLN A 1 187 ? -20.660 -12.707 22.715 1.00 50.03 187 GLN A N 1
ATOM 1451 C CA . GLN A 1 187 ? -19.908 -13.778 23.366 1.00 50.03 187 GLN A CA 1
ATOM 1452 C C . GLN A 1 187 ? -20.446 -15.119 22.851 1.00 50.03 187 GLN A C 1
ATOM 1454 O O . GLN A 1 187 ? -21.416 -15.659 23.377 1.00 50.03 187 GLN A O 1
ATOM 1459 N N . VAL A 1 188 ? -19.841 -15.666 21.797 1.00 43.94 188 VAL A N 1
ATOM 1460 C CA . VAL A 1 188 ? -20.064 -17.065 21.437 1.00 43.94 188 VAL A CA 1
ATOM 1461 C C . VAL A 1 188 ? -19.389 -17.878 22.532 1.00 43.94 188 VAL A C 1
ATOM 1463 O O . VAL A 1 188 ? -18.167 -17.827 22.681 1.00 43.94 188 VAL A O 1
ATOM 1466 N N . ALA A 1 189 ? -20.193 -18.572 23.339 1.00 36.56 189 ALA A N 1
ATOM 1467 C CA . ALA A 1 189 ? -19.728 -19.431 24.419 1.00 36.56 189 ALA A CA 1
ATOM 1468 C C . ALA A 1 189 ? -18.569 -20.315 23.925 1.00 36.56 189 ALA A C 1
ATOM 1470 O O . ALA A 1 189 ? -18.746 -21.189 23.075 1.00 36.56 189 ALA A O 1
ATOM 1471 N N . ARG A 1 190 ? -17.355 -20.058 24.429 1.00 41.34 190 ARG A N 1
ATOM 1472 C CA . ARG A 1 190 ? -16.151 -20.817 24.073 1.00 41.34 190 ARG A CA 1
ATOM 1473 C C . ARG A 1 190 ? -16.288 -22.240 24.608 1.00 41.34 190 ARG A C 1
ATOM 1475 O O . ARG A 1 190 ? -15.912 -22.515 25.743 1.00 41.34 190 ARG A O 1
ATOM 1482 N N . THR A 1 191 ? -16.749 -23.176 23.784 1.00 37.09 191 THR A N 1
ATOM 1483 C CA . THR A 1 191 ? -16.435 -24.590 24.010 1.00 37.09 191 THR A CA 1
ATOM 1484 C C . THR A 1 191 ? -14.929 -24.768 23.845 1.00 37.09 191 THR A C 1
ATOM 1486 O O . THR A 1 191 ? -14.369 -24.487 22.784 1.00 37.09 191 THR A O 1
ATOM 1489 N N . ALA A 1 192 ? -14.271 -25.185 24.924 1.00 38.50 192 ALA A N 1
ATOM 1490 C CA . ALA A 1 192 ? -12.831 -25.356 25.022 1.00 38.50 192 ALA A CA 1
ATOM 1491 C C . ALA A 1 192 ? -12.256 -26.196 23.866 1.00 38.50 192 ALA A C 1
ATOM 1493 O O . ALA A 1 192 ? -12.500 -27.398 23.768 1.00 38.50 192 ALA A O 1
ATOM 1494 N N . ARG A 1 193 ? -11.417 -25.583 23.024 1.00 36.06 193 ARG A N 1
ATOM 1495 C CA . ARG A 1 193 ? -10.451 -26.301 22.183 1.00 36.06 193 ARG A CA 1
ATOM 1496 C C . ARG A 1 193 ? -9.047 -25.766 22.457 1.00 36.06 193 ARG A C 1
ATOM 1498 O O . ARG A 1 193 ? -8.810 -24.560 22.457 1.00 36.06 193 ARG A O 1
ATOM 1505 N N . LYS A 1 194 ? -8.152 -26.703 22.785 1.00 38.56 194 LYS A N 1
ATOM 1506 C CA . LYS A 1 194 ? -6.753 -26.507 23.190 1.00 38.56 194 LYS A CA 1
ATOM 1507 C C . LYS A 1 194 ? -5.950 -25.739 22.127 1.00 38.56 194 LYS A C 1
ATOM 1509 O O . LYS A 1 194 ? -6.078 -26.014 20.939 1.00 38.56 194 LYS A O 1
ATOM 1514 N N . ARG A 1 195 ? -5.095 -24.820 22.594 1.00 34.00 195 ARG A N 1
ATOM 1515 C CA . ARG A 1 195 ? -4.069 -24.094 21.815 1.00 34.00 195 ARG A CA 1
ATOM 1516 C C . ARG A 1 195 ? -3.056 -25.054 21.169 1.00 34.00 195 ARG A C 1
ATOM 1518 O O . ARG A 1 195 ? -2.762 -26.096 21.757 1.00 34.00 195 ARG A O 1
ATOM 1525 N N . PRO A 1 196 ? -2.361 -24.585 20.122 1.00 35.00 196 PRO A N 1
ATOM 1526 C CA . PRO A 1 196 ? -0.904 -24.581 20.158 1.00 35.00 196 PRO A CA 1
ATOM 1527 C C . PRO A 1 196 ? -0.341 -23.154 20.089 1.00 35.00 196 PRO A C 1
ATOM 1529 O O . PRO A 1 196 ? -0.979 -22.217 19.616 1.00 35.00 196 PRO A O 1
ATOM 1532 N N . ALA A 1 197 ? 0.836 -23.002 20.686 1.00 40.56 197 ALA A N 1
ATOM 1533 C CA . ALA A 1 197 ? 1.488 -21.750 21.034 1.00 40.56 197 ALA A CA 1
ATOM 1534 C C . ALA A 1 197 ? 2.359 -21.198 19.901 1.00 40.56 197 ALA A C 1
ATOM 1536 O O . ALA A 1 197 ? 3.112 -21.960 19.306 1.00 40.56 197 ALA A O 1
ATOM 1537 N N . THR A 1 198 ? 2.335 -19.878 19.689 1.00 35.06 198 THR A N 1
ATOM 1538 C CA . THR A 1 198 ? 3.529 -19.001 19.665 1.00 35.06 198 THR A CA 1
ATOM 1539 C C . THR A 1 198 ? 3.097 -17.549 19.433 1.00 35.06 198 THR A C 1
ATOM 1541 O O . THR A 1 198 ? 2.656 -17.184 18.350 1.00 35.06 198 THR A O 1
ATOM 1544 N N . ALA A 1 199 ? 3.219 -16.711 20.461 1.00 34.03 199 ALA A N 1
ATOM 1545 C CA . ALA A 1 199 ? 3.226 -15.257 20.333 1.00 34.03 199 ALA A CA 1
ATOM 1546 C C . ALA A 1 199 ? 4.485 -14.768 21.052 1.00 3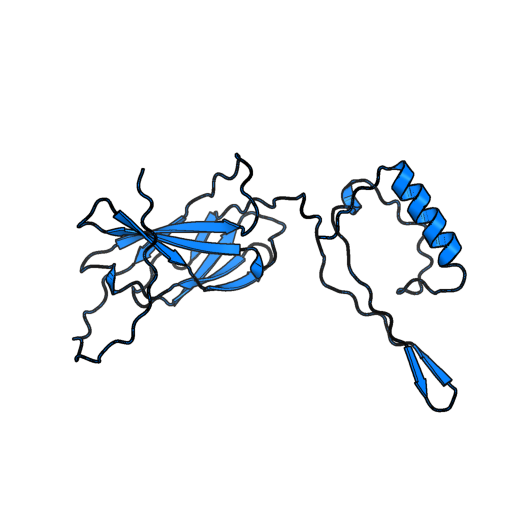4.03 199 ALA A C 1
ATOM 1548 O O . ALA A 1 199 ? 4.660 -15.044 22.239 1.00 34.03 199 ALA A O 1
ATOM 1549 N N . SER A 1 200 ? 5.383 -14.115 20.317 1.00 36.66 200 SER A N 1
ATOM 1550 C CA . SER A 1 200 ? 6.608 -13.545 20.874 1.00 36.66 200 SER A CA 1
ATOM 1551 C C . SER A 1 200 ? 6.284 -12.197 21.507 1.00 36.66 200 SER A C 1
ATOM 1553 O O . SER A 1 200 ? 5.926 -11.247 20.814 1.00 36.66 200 SER A O 1
ATOM 1555 N N . LEU A 1 201 ? 6.390 -12.141 22.832 1.00 30.19 201 LEU A N 1
ATOM 1556 C CA . LEU A 1 201 ? 6.345 -10.916 23.620 1.00 30.19 201 LEU A CA 1
ATOM 1557 C C . LEU A 1 201 ? 7.744 -10.284 23.561 1.00 30.19 201 LEU A C 1
ATOM 1559 O O . LEU A 1 201 ? 8.703 -10.898 24.024 1.00 30.19 201 LEU A O 1
ATOM 1563 N N . VAL A 1 202 ? 7.880 -9.086 22.995 1.00 34.06 202 VAL A N 1
ATOM 1564 C CA . VAL A 1 202 ? 9.104 -8.290 23.156 1.00 34.06 202 VAL A CA 1
ATOM 1565 C C . VAL A 1 202 ? 8.857 -7.335 24.318 1.00 34.06 202 VAL A C 1
ATOM 1567 O O . VAL A 1 202 ? 8.012 -6.450 24.224 1.00 34.06 202 VAL A O 1
ATOM 1570 N N . GLN A 1 203 ? 9.546 -7.571 25.434 1.00 32.81 203 GLN A N 1
ATOM 1571 C CA . GLN A 1 203 ? 9.669 -6.614 26.529 1.00 32.81 203 GLN A CA 1
ATOM 1572 C C . GLN A 1 203 ? 10.894 -5.744 26.249 1.00 32.81 203 GLN A C 1
ATOM 1574 O O . GLN A 1 203 ? 12.013 -6.251 26.279 1.00 32.81 203 GLN A O 1
ATOM 1579 N N . GLU A 1 204 ? 10.701 -4.451 26.010 1.00 31.20 204 GLU A N 1
ATOM 1580 C CA . GLU A 1 204 ? 11.774 -3.477 26.215 1.00 31.20 204 GLU A CA 1
ATOM 1581 C C . GLU A 1 204 ? 11.751 -3.045 27.684 1.00 31.20 204 GLU A C 1
ATOM 1583 O O . GLU A 1 204 ? 10.733 -2.586 28.205 1.00 31.20 204 GLU A O 1
ATOM 1588 N N . LYS A 1 205 ? 12.879 -3.251 28.366 1.00 34.97 205 LYS A N 1
ATOM 1589 C CA . LYS A 1 205 ? 13.185 -2.654 29.665 1.00 34.97 205 LYS A CA 1
ATOM 1590 C C . LYS A 1 205 ? 14.152 -1.500 29.408 1.00 34.97 205 LYS A C 1
ATOM 1592 O O . LYS A 1 205 ? 15.213 -1.763 28.858 1.00 34.97 205 LYS A O 1
ATOM 1597 N N . THR A 1 206 ? 13.717 -0.312 29.839 1.00 42.28 206 THR A N 1
ATOM 1598 C CA . THR A 1 206 ? 14.439 0.939 30.185 1.00 42.28 206 THR A CA 1
ATOM 1599 C C . THR A 1 206 ? 15.798 1.199 29.557 1.00 42.28 206 THR A C 1
ATOM 1601 O O . THR A 1 206 ? 16.749 0.462 29.896 1.00 42.28 206 THR A O 1
#

Sequence (206 aa):
LLQCKTSSDAIQEALKKREEQVQGCLLPNGLNQPAQKYNGRNLGSIRLVFQLSFSDNGYCHYLQPIFSDVIADIKEVRVIYPESLNPQEIAPNGGEIAIYCTNSQMPIKEEIRVVFELSVESSETTVRVSGCVKKVMKHLIIVTVPDVQMYVNTERTKAKVLVEQNLPKTEDSTNSALTIAFLPGAQVARTARKRPATASLVQEKT